Protein AF-Q95XG7-F1 (afdb_monomer_lite)

Structure (mmCIF, N/CA/C/O backbone):
data_AF-Q95XG7-F1
#
_entry.id   AF-Q95XG7-F1
#
loop_
_atom_site.group_PDB
_atom_site.id
_atom_site.type_symbol
_atom_site.label_atom_id
_atom_site.label_alt_id
_atom_site.label_comp_id
_atom_site.label_asym_id
_atom_site.label_entity_id
_atom_site.label_seq_id
_atom_site.pdbx_PDB_ins_code
_atom_site.Cartn_x
_atom_site.Cartn_y
_atom_site.Cartn_z
_atom_site.occupancy
_atom_site.B_iso_or_equiv
_atom_site.auth_seq_id
_atom_site.auth_comp_id
_atom_site.auth_asym_id
_atom_site.auth_atom_id
_atom_site.pdbx_PDB_model_num
ATOM 1 N N . MET A 1 1 ? -20.043 -1.531 38.464 1.00 56.66 1 MET A N 1
ATOM 2 C CA . MET A 1 1 ? -20.378 -0.993 37.127 1.00 56.66 1 MET A CA 1
ATOM 3 C C . MET A 1 1 ? -19.113 -1.068 36.290 1.00 56.66 1 MET A C 1
ATOM 5 O O . MET A 1 1 ? -18.092 -0.565 36.738 1.00 56.66 1 MET A O 1
ATOM 9 N N . TYR A 1 2 ? -19.134 -1.807 35.179 1.00 58.62 2 TYR A N 1
ATOM 10 C CA . TYR A 1 2 ? -17.946 -2.070 34.361 1.00 58.62 2 TYR A CA 1
ATOM 11 C C . TYR A 1 2 ? -17.440 -0.770 33.723 1.00 58.62 2 TYR A C 1
ATOM 13 O O . TYR A 1 2 ? -18.089 -0.215 32.841 1.00 58.62 2 TYR A O 1
ATOM 21 N N . HIS A 1 3 ? -16.285 -0.284 34.176 1.00 53.81 3 HIS A N 1
ATOM 22 C CA . HIS A 1 3 ? -15.544 0.772 33.494 1.00 53.81 3 HIS A CA 1
ATOM 23 C C . HIS A 1 3 ? -14.794 0.152 32.311 1.00 53.81 3 HIS A C 1
ATOM 25 O O . HIS A 1 3 ? -13.748 -0.471 32.488 1.00 53.81 3 HIS A O 1
ATOM 31 N N . HIS A 1 4 ? -15.320 0.316 31.098 1.00 59.91 4 HIS A N 1
ATOM 32 C CA . HIS A 1 4 ? -14.516 0.146 29.892 1.00 59.91 4 HIS A CA 1
ATOM 33 C C . HIS A 1 4 ? -13.654 1.393 29.701 1.00 59.91 4 HIS A C 1
ATOM 35 O O . HIS A 1 4 ? -14.132 2.444 29.282 1.00 59.91 4 HIS A O 1
ATOM 41 N N . SER A 1 5 ? -12.376 1.268 30.060 1.00 66.94 5 SER A N 1
ATOM 42 C CA . SER A 1 5 ? -11.341 2.208 29.641 1.00 66.94 5 SER A CA 1
ATOM 43 C C . SER A 1 5 ? -11.133 2.056 28.127 1.00 66.94 5 SER A C 1
ATOM 45 O O . SER A 1 5 ? -10.918 0.925 27.678 1.00 66.94 5 SER A O 1
ATOM 47 N N . PRO A 1 6 ? -11.199 3.134 27.326 1.00 67.00 6 PRO A N 1
ATOM 48 C CA . PRO A 1 6 ? -10.873 3.056 25.914 1.00 67.00 6 PRO A CA 1
ATOM 49 C C . PRO A 1 6 ? -9.389 2.720 25.759 1.00 67.00 6 PRO A C 1
ATOM 51 O O . PRO A 1 6 ? -8.513 3.433 26.251 1.00 67.00 6 PRO A O 1
ATOM 54 N N . PHE A 1 7 ? -9.114 1.609 25.080 1.00 66.56 7 PHE A N 1
ATOM 55 C CA . PHE A 1 7 ? -7.775 1.227 24.654 1.00 66.56 7 PHE A CA 1
ATOM 56 C C . PHE A 1 7 ? -7.289 2.257 23.627 1.00 66.56 7 PHE A C 1
ATOM 58 O O . PHE A 1 7 ? -7.606 2.162 22.446 1.00 66.56 7 PHE A O 1
ATOM 65 N N . TYR A 1 8 ? -6.557 3.275 24.084 1.00 53.09 8 TYR A N 1
ATOM 66 C CA . TYR A 1 8 ? -5.775 4.144 23.210 1.00 53.09 8 TYR A CA 1
ATOM 67 C C . TYR A 1 8 ? -4.485 3.404 22.838 1.00 53.09 8 TYR A C 1
ATOM 69 O O . TYR A 1 8 ? -3.655 3.170 23.722 1.00 53.09 8 TYR A O 1
ATOM 77 N N . PRO A 1 9 ? -4.263 3.036 21.564 1.00 65.88 9 PRO A N 1
ATOM 78 C CA . PRO A 1 9 ? -3.001 2.443 21.159 1.00 65.88 9 PRO A CA 1
ATOM 79 C C . PRO A 1 9 ? -1.919 3.528 21.191 1.00 65.88 9 PRO A C 1
ATOM 81 O O . PRO A 1 9 ? -1.848 4.392 20.315 1.00 65.88 9 PRO A O 1
ATOM 84 N N . HIS A 1 10 ? -1.066 3.480 22.211 1.00 52.56 10 HIS A N 1
ATOM 85 C CA . HIS A 1 10 ? 0.137 4.296 22.329 1.00 52.56 10 HIS A CA 1
ATOM 86 C C . HIS A 1 10 ? 1.198 3.754 21.351 1.00 52.56 10 HIS A C 1
ATOM 88 O O . HIS A 1 10 ? 2.054 2.968 21.741 1.00 52.56 10 HIS A O 1
ATOM 94 N N . HIS A 1 11 ? 1.136 4.127 20.068 1.00 50.56 11 HIS A N 1
ATOM 95 C CA . HIS A 1 11 ? 2.204 3.833 19.097 1.00 50.56 11 HIS A CA 1
ATOM 96 C C . HIS A 1 11 ? 2.896 5.123 18.633 1.00 50.56 11 HIS A C 1
ATOM 98 O O . HIS A 1 11 ? 2.958 5.473 17.461 1.00 50.56 11 HIS A O 1
ATOM 104 N N . LEU A 1 12 ? 3.442 5.844 19.610 1.00 41.66 12 LEU A N 1
ATOM 105 C CA . LEU A 1 12 ? 4.565 6.752 19.409 1.00 41.66 12 LEU A CA 1
ATOM 106 C C . LEU A 1 12 ? 5.811 6.034 19.945 1.00 41.66 12 LEU A C 1
ATOM 108 O O . LEU A 1 12 ? 6.187 6.259 21.082 1.00 41.66 12 LEU A O 1
ATOM 112 N N . GLN A 1 13 ? 6.347 5.069 19.196 1.00 40.28 13 GLN A N 1
ATOM 113 C CA . GLN A 1 13 ? 7.751 4.623 19.202 1.00 40.28 13 GLN A CA 1
ATOM 114 C C . GLN A 1 13 ? 7.868 3.416 18.254 1.00 40.28 13 GLN A C 1
ATOM 116 O O . GLN A 1 13 ? 6.937 2.630 18.149 1.00 40.28 13 GLN A O 1
ATOM 121 N N . THR A 1 14 ? 9.035 3.263 17.626 1.00 38.19 14 THR A N 1
ATOM 122 C CA . THR A 1 14 ? 9.476 2.158 16.747 1.00 38.19 14 THR A CA 1
ATOM 123 C C . THR A 1 14 ? 9.114 2.269 15.263 1.00 38.19 14 THR A C 1
ATOM 125 O O . THR A 1 14 ? 8.343 1.496 14.704 1.00 38.19 14 THR A O 1
ATOM 128 N N . GLY A 1 15 ? 9.783 3.226 14.623 1.00 37.00 15 GLY A N 1
ATOM 129 C CA . GLY A 1 15 ? 10.196 3.182 13.220 1.00 37.00 15 GLY A CA 1
ATOM 130 C C . GLY A 1 15 ? 11.527 3.918 13.012 1.00 37.00 15 GLY A C 1
ATOM 131 O O . GLY A 1 15 ? 11.786 4.431 11.931 1.00 37.00 15 GLY A O 1
ATOM 132 N N . GLU A 1 16 ? 12.344 4.037 14.066 1.00 43.03 16 GLU A N 1
ATOM 133 C CA . GLU A 1 16 ? 13.754 4.417 13.968 1.00 43.03 16 GLU A CA 1
ATOM 134 C C . GLU A 1 16 ? 14.527 3.180 13.503 1.00 43.03 16 GLU A C 1
ATOM 136 O O . GLU A 1 16 ? 14.991 2.398 14.324 1.00 43.03 16 GLU A O 1
ATOM 141 N N . GLN A 1 17 ? 14.566 2.951 12.193 1.00 42.53 17 GLN A N 1
ATOM 142 C CA . GLN A 1 17 ? 15.526 2.105 11.477 1.00 42.53 17 GLN A CA 1
ATOM 143 C C . GLN A 1 17 ? 15.260 2.342 9.977 1.00 42.53 17 GLN A C 1
ATOM 145 O O . GLN A 1 17 ? 14.131 2.185 9.527 1.00 42.53 17 GLN A O 1
ATOM 150 N N . ASP A 1 18 ? 16.283 2.784 9.237 1.00 40.19 18 ASP A N 1
ATOM 151 C CA . ASP A 1 18 ? 16.342 2.925 7.763 1.00 40.19 18 ASP A CA 1
ATOM 152 C C . ASP A 1 18 ? 16.127 4.317 7.124 1.00 40.19 18 ASP A C 1
ATOM 154 O O . ASP A 1 18 ? 15.711 4.418 5.968 1.00 40.19 18 ASP A O 1
ATOM 158 N N . LEU A 1 19 ? 16.519 5.414 7.787 1.00 44.31 19 LEU A N 1
ATOM 159 C CA . LEU A 1 19 ? 16.843 6.677 7.084 1.00 44.31 19 LEU A CA 1
ATOM 160 C C . LEU A 1 19 ? 18.343 7.016 7.120 1.00 44.31 19 LEU A C 1
ATOM 162 O O . LEU A 1 19 ? 18.718 8.181 7.080 1.00 44.31 19 LEU A O 1
ATOM 166 N N . ASP A 1 20 ? 19.192 5.987 7.093 1.00 40.72 20 ASP A N 1
ATOM 167 C CA . ASP A 1 20 ? 20.641 6.092 6.887 1.00 40.72 20 ASP A CA 1
ATOM 168 C C . ASP A 1 20 ? 21.082 5.300 5.636 1.00 40.72 20 ASP A C 1
ATOM 170 O O . ASP A 1 20 ? 21.974 4.464 5.708 1.00 40.72 20 ASP A O 1
ATOM 174 N N . MET A 1 21 ? 20.464 5.505 4.459 1.00 47.03 21 MET A N 1
ATOM 175 C CA . MET A 1 21 ? 21.030 4.955 3.205 1.00 47.03 21 MET A CA 1
ATOM 176 C C . MET A 1 21 ? 20.632 5.680 1.903 1.00 47.03 21 MET A C 1
ATOM 178 O O . MET A 1 21 ? 20.479 5.061 0.856 1.00 47.03 21 MET A O 1
ATOM 182 N N . GLU A 1 22 ? 20.522 7.013 1.914 1.00 49.19 22 GLU A N 1
ATOM 183 C CA . GLU A 1 22 ? 20.657 7.811 0.675 1.00 49.19 22 GLU A CA 1
ATOM 184 C C . GLU A 1 22 ? 21.834 8.800 0.790 1.00 49.19 22 GLU A C 1
ATOM 186 O O . GLU A 1 22 ? 21.738 9.978 0.452 1.00 49.19 22 GLU A O 1
ATOM 191 N N . ARG A 1 23 ? 22.984 8.310 1.273 1.00 46.06 23 ARG A N 1
ATOM 192 C CA . ARG A 1 23 ? 24.294 8.954 1.104 1.00 46.06 23 ARG A CA 1
ATOM 193 C C . ARG A 1 23 ? 25.238 7.991 0.393 1.00 46.06 23 ARG A C 1
ATOM 195 O O . ARG A 1 23 ? 26.235 7.607 0.968 1.00 46.06 23 ARG A O 1
ATOM 202 N N . GLU A 1 24 ? 24.932 7.586 -0.834 1.00 45.69 24 GLU A N 1
ATOM 203 C CA . GLU A 1 24 ? 25.915 6.945 -1.719 1.00 45.69 24 GLU A CA 1
ATOM 204 C C . GLU A 1 24 ? 25.335 6.855 -3.133 1.00 45.69 24 GLU A C 1
ATOM 206 O O . GLU A 1 24 ? 24.321 6.198 -3.337 1.00 45.69 24 GLU A O 1
ATOM 211 N N . ASN A 1 25 ? 25.917 7.617 -4.071 1.00 43.31 25 ASN A N 1
ATOM 212 C CA . ASN A 1 25 ? 25.985 7.373 -5.528 1.00 43.31 25 ASN A CA 1
ATOM 213 C C . ASN A 1 25 ? 26.429 8.611 -6.345 1.00 43.31 25 ASN A C 1
ATOM 215 O O . ASN A 1 25 ? 26.415 8.565 -7.572 1.00 43.31 25 ASN A O 1
ATOM 219 N N . ASP A 1 26 ? 26.940 9.671 -5.706 1.00 42.78 26 ASP A N 1
ATOM 220 C CA . ASP A 1 26 ? 27.907 10.591 -6.336 1.00 42.78 26 ASP A CA 1
ATOM 221 C C . ASP A 1 26 ? 29.348 10.064 -6.131 1.00 42.78 26 ASP A C 1
ATOM 223 O O . ASP A 1 26 ? 30.227 10.748 -5.616 1.00 42.78 26 ASP A O 1
ATOM 227 N N . MET A 1 27 ? 29.599 8.803 -6.500 1.00 43.00 27 MET A N 1
ATOM 228 C CA . MET A 1 27 ? 30.951 8.256 -6.664 1.00 43.00 27 MET A CA 1
ATOM 229 C C . MET A 1 27 ? 31.270 8.265 -8.162 1.00 43.00 27 MET A C 1
ATOM 231 O O . MET A 1 27 ? 31.183 7.244 -8.845 1.00 43.00 27 MET A O 1
ATOM 235 N N . ASP A 1 28 ? 31.630 9.439 -8.689 1.00 47.25 28 ASP A N 1
ATOM 236 C CA . ASP A 1 28 ? 32.373 9.543 -9.948 1.00 47.25 28 ASP A CA 1
ATOM 237 C C . ASP A 1 28 ? 33.725 8.827 -9.739 1.00 47.25 28 ASP A C 1
ATOM 239 O O . ASP A 1 28 ? 34.728 9.430 -9.352 1.00 47.25 28 ASP A O 1
ATOM 243 N N . GLN A 1 29 ? 33.753 7.507 -9.962 1.00 47.00 29 GLN A N 1
ATOM 244 C CA . GLN A 1 29 ? 34.980 6.721 -10.044 1.00 47.00 29 GLN A CA 1
ATOM 245 C C . GLN A 1 29 ? 35.757 7.139 -11.299 1.00 47.00 29 GLN A C 1
ATOM 247 O O . GLN A 1 29 ? 35.711 6.497 -12.345 1.00 47.00 29 GLN A O 1
ATOM 252 N N . ASN A 1 30 ? 36.501 8.236 -11.190 1.00 43.12 30 ASN A N 1
ATOM 253 C CA . ASN A 1 30 ? 37.629 8.527 -12.062 1.00 43.12 30 ASN A CA 1
ATOM 254 C C . ASN A 1 30 ? 38.921 8.390 -11.251 1.00 43.12 30 ASN A C 1
ATOM 256 O O . ASN A 1 30 ? 39.629 9.363 -11.001 1.00 43.12 30 ASN A O 1
ATOM 260 N N . SER A 1 31 ? 39.201 7.165 -10.805 1.00 42.25 31 SER A N 1
ATOM 261 C CA . SER A 1 31 ? 40.498 6.800 -10.240 1.00 42.25 31 SER A CA 1
ATOM 262 C C . SER A 1 31 ? 41.424 6.370 -11.379 1.00 42.25 31 SER A C 1
ATOM 264 O O . SER A 1 31 ? 41.419 5.218 -11.809 1.00 42.25 31 SER A O 1
ATOM 266 N N . LYS A 1 32 ? 42.186 7.329 -11.918 1.00 50.78 32 LYS A N 1
ATOM 267 C CA . LYS A 1 32 ? 43.401 7.072 -12.703 1.00 50.78 32 LYS A CA 1
ATOM 268 C C . LYS A 1 32 ? 44.492 8.056 -12.280 1.00 50.78 32 LYS A C 1
ATOM 270 O O . LYS A 1 32 ? 44.452 9.232 -12.626 1.00 50.78 32 LYS A O 1
ATOM 275 N N . ASN A 1 33 ? 45.428 7.517 -11.500 1.00 36.66 33 ASN A N 1
ATOM 276 C CA . ASN A 1 33 ? 46.804 7.941 -11.235 1.00 36.66 33 ASN A CA 1
ATOM 277 C C . ASN A 1 33 ? 47.345 9.093 -12.104 1.00 36.66 33 ASN A C 1
ATOM 279 O O . ASN A 1 33 ? 47.477 8.933 -13.313 1.00 36.66 33 ASN A O 1
ATOM 283 N N . SER A 1 34 ? 47.780 10.188 -11.473 1.00 44.12 34 SER A N 1
ATOM 284 C CA . SER A 1 34 ? 49.157 10.702 -11.596 1.00 44.12 34 SER A CA 1
ATOM 285 C C . SER A 1 34 ? 49.322 12.001 -10.799 1.00 44.12 34 SER A C 1
ATOM 287 O O . SER A 1 34 ? 48.635 12.999 -11.008 1.00 44.12 34 SER A O 1
ATOM 289 N N . THR A 1 35 ? 50.258 11.949 -9.862 1.00 40.56 35 THR A N 1
ATOM 290 C CA . THR A 1 35 ? 50.846 13.015 -9.055 1.00 40.56 35 THR A CA 1
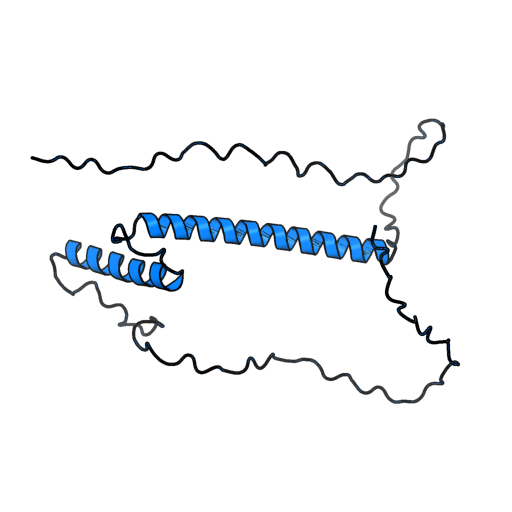ATOM 291 C C . THR A 1 35 ? 51.164 14.263 -9.888 1.00 40.56 35 THR A C 1
ATOM 293 O O . THR A 1 35 ? 52.004 14.170 -10.778 1.00 40.56 35 THR A O 1
ATOM 296 N N . GLN A 1 36 ? 50.551 15.427 -9.598 1.00 51.75 36 GLN A N 1
ATOM 297 C CA . GLN A 1 36 ? 51.100 16.770 -9.893 1.00 51.75 36 GLN A CA 1
ATOM 298 C C . GLN A 1 36 ? 50.220 17.935 -9.363 1.00 51.75 36 GLN A C 1
ATOM 300 O O . GLN A 1 36 ? 49.121 18.172 -9.846 1.00 51.75 36 GLN A O 1
ATOM 305 N N . LYS A 1 37 ? 50.769 18.631 -8.350 1.00 49.44 37 LYS A N 1
ATOM 306 C CA . LYS A 1 37 ? 50.654 20.037 -7.865 1.00 49.44 37 LYS A CA 1
ATOM 307 C C . LYS A 1 37 ? 49.350 20.859 -8.091 1.00 49.44 37 LYS A C 1
ATOM 309 O O . LYS A 1 37 ? 48.843 20.932 -9.208 1.00 49.44 37 LYS A O 1
ATOM 314 N N . PRO A 1 38 ? 48.861 21.613 -7.074 1.00 46.81 38 PRO A N 1
ATOM 315 C CA . PRO A 1 38 ? 47.609 22.363 -7.164 1.00 46.81 38 PRO A CA 1
ATOM 316 C C . PRO A 1 38 ? 47.808 23.661 -7.958 1.00 46.81 38 PRO A C 1
ATOM 318 O O . PRO A 1 38 ? 48.335 24.651 -7.454 1.00 46.81 38 PRO A O 1
ATOM 321 N N . VAL A 1 39 ? 47.376 23.676 -9.218 1.00 56.19 39 VAL A N 1
ATOM 322 C CA . VAL A 1 39 ? 47.347 24.898 -10.032 1.00 56.19 39 VAL A CA 1
ATOM 323 C C . VAL A 1 39 ? 46.006 25.603 -9.805 1.00 56.19 39 VAL A C 1
ATOM 325 O O . VAL A 1 39 ? 44.948 25.029 -10.070 1.00 56.19 39 VAL A O 1
ATOM 328 N N . LYS A 1 40 ? 46.052 26.842 -9.294 1.00 52.16 40 LYS A N 1
ATOM 329 C CA . LYS A 1 40 ? 44.906 27.747 -9.075 1.00 52.16 40 LYS A CA 1
ATOM 330 C C . LYS A 1 40 ? 43.988 27.771 -10.310 1.00 52.16 40 LYS A C 1
ATOM 332 O O . LYS A 1 40 ? 44.296 28.428 -11.300 1.00 52.16 40 LYS A O 1
ATOM 337 N N . ARG A 1 41 ? 42.853 27.060 -10.277 1.00 56.97 41 ARG A N 1
ATOM 338 C CA . ARG A 1 41 ? 41.868 27.074 -11.374 1.00 56.97 41 ARG A CA 1
ATOM 339 C C . ARG A 1 41 ? 40.940 28.270 -11.235 1.00 56.97 41 ARG A C 1
ATOM 341 O O . ARG A 1 41 ? 39.884 28.211 -10.613 1.00 56.97 41 ARG A O 1
ATOM 348 N N . GLU A 1 42 ? 41.362 29.344 -11.881 1.00 57.91 42 GLU A N 1
ATOM 349 C CA . GLU A 1 42 ? 40.546 30.495 -12.214 1.00 57.91 42 GLU A CA 1
ATOM 350 C C . GLU A 1 42 ? 39.255 30.071 -12.939 1.00 57.91 42 GLU A C 1
ATOM 352 O O . GLU A 1 42 ? 39.251 29.244 -13.855 1.00 57.91 42 GLU A O 1
ATOM 357 N N . LYS A 1 43 ? 38.147 30.613 -12.427 1.00 52.75 43 LYS A N 1
ATOM 358 C CA . LYS A 1 43 ? 36.747 30.587 -12.880 1.00 52.75 43 LYS A CA 1
ATOM 359 C C . LYS A 1 43 ? 36.524 30.088 -14.322 1.00 52.75 43 LYS A C 1
ATOM 361 O O . LYS A 1 43 ? 36.221 30.869 -15.222 1.00 52.75 43 LYS A O 1
ATOM 366 N N . ARG A 1 44 ? 36.530 28.766 -14.543 1.00 54.75 44 ARG A N 1
ATOM 367 C CA . ARG A 1 44 ? 35.992 28.168 -15.781 1.00 54.75 44 ARG A CA 1
ATOM 368 C C . ARG A 1 44 ? 34.469 28.203 -15.734 1.00 54.75 44 ARG A C 1
ATOM 370 O O . ARG A 1 44 ? 33.816 27.224 -15.384 1.00 54.75 44 ARG A O 1
ATOM 377 N N . ARG A 1 45 ? 33.919 29.366 -16.081 1.00 50.69 45 ARG A N 1
ATOM 378 C CA . ARG A 1 45 ? 32.495 29.571 -16.333 1.00 50.69 45 ARG A CA 1
ATOM 379 C C . ARG A 1 45 ? 32.020 28.568 -17.396 1.00 50.69 45 ARG A C 1
ATOM 381 O O . ARG A 1 45 ? 32.482 28.575 -18.529 1.00 50.69 45 ARG A O 1
ATOM 388 N N . TYR A 1 46 ? 31.097 27.698 -16.997 1.00 57.00 46 TYR A N 1
ATOM 389 C CA . TYR A 1 46 ? 29.944 27.309 -17.810 1.00 57.00 46 TYR A CA 1
ATOM 390 C C . TYR A 1 46 ? 30.194 26.667 -19.191 1.00 57.00 46 TYR A C 1
ATOM 392 O O . TYR A 1 46 ? 29.403 26.854 -20.112 1.00 57.00 46 TYR A O 1
ATOM 400 N N . ARG A 1 47 ? 31.241 25.852 -19.380 1.00 57.69 47 ARG A N 1
ATOM 401 C CA . ARG A 1 47 ? 31.266 24.968 -20.560 1.00 57.69 47 ARG A CA 1
ATOM 402 C C . ARG A 1 47 ? 30.392 23.750 -20.272 1.00 57.69 47 ARG A C 1
ATOM 404 O O . ARG A 1 47 ? 30.854 22.787 -19.663 1.00 57.69 47 ARG A O 1
ATOM 411 N N . CYS A 1 48 ? 29.132 23.805 -20.704 1.00 59.81 48 CYS A N 1
ATOM 412 C CA . CYS A 1 48 ? 28.278 22.627 -20.821 1.00 59.81 48 CYS A CA 1
ATOM 413 C C . CYS A 1 48 ? 28.994 21.621 -21.737 1.00 59.81 48 CYS A C 1
ATOM 415 O O . CYS A 1 48 ? 28.968 21.745 -22.962 1.00 59.81 48 CYS A O 1
ATOM 417 N N . ARG A 1 49 ? 29.717 20.654 -21.156 1.00 67.19 49 ARG A N 1
ATOM 418 C CA . ARG A 1 49 ? 30.170 19.483 -21.911 1.00 67.19 49 ARG A CA 1
ATOM 419 C C . ARG A 1 49 ? 28.900 18.767 -22.348 1.00 67.19 49 ARG A C 1
ATOM 421 O O . ARG A 1 49 ? 28.154 18.304 -21.485 1.00 67.19 49 ARG A O 1
ATOM 428 N N . LYS A 1 50 ? 28.647 18.703 -23.664 1.00 74.00 50 LYS A N 1
ATOM 429 C CA . LYS A 1 50 ? 27.589 17.848 -24.214 1.00 74.00 50 LYS A CA 1
ATOM 430 C C . LYS A 1 50 ? 27.820 16.447 -23.645 1.00 74.00 50 LYS A C 1
ATOM 432 O O . LYS A 1 50 ? 28.855 15.838 -23.908 1.00 74.00 50 LYS A O 1
ATOM 437 N N . ARG A 1 51 ? 26.920 16.007 -22.763 1.00 82.19 51 ARG A N 1
ATOM 438 C CA . ARG A 1 51 ? 26.982 14.679 -22.143 1.00 82.19 51 ARG A CA 1
ATOM 439 C C . ARG A 1 51 ? 26.845 13.634 -23.249 1.00 82.19 51 ARG A C 1
ATOM 441 O O . ARG A 1 51 ? 26.150 13.886 -24.233 1.00 82.19 51 ARG A O 1
ATOM 448 N N . SER A 1 52 ? 27.506 12.484 -23.100 1.00 89.19 52 SER A N 1
ATOM 449 C CA . SER A 1 52 ? 27.301 11.388 -24.051 1.00 89.19 52 SER A CA 1
ATOM 450 C C . SER A 1 52 ? 25.818 10.979 -24.038 1.00 89.19 52 SER A C 1
ATOM 452 O O . SER A 1 52 ? 25.177 11.088 -22.983 1.00 89.19 52 SER A O 1
ATOM 454 N N . PRO A 1 53 ? 25.254 10.508 -25.165 1.00 91.12 53 PRO A N 1
ATOM 455 C CA . PRO A 1 53 ? 23.861 10.058 -25.212 1.00 91.12 53 PRO A CA 1
ATOM 456 C C . PRO A 1 53 ? 23.533 9.045 -24.105 1.00 91.12 53 PRO A C 1
ATOM 458 O O . PRO A 1 53 ? 22.521 9.176 -23.423 1.00 91.12 53 PRO A O 1
ATOM 461 N N . ALA A 1 54 ? 24.457 8.120 -23.822 1.00 92.62 54 ALA A N 1
ATOM 462 C CA . ALA A 1 54 ? 24.328 7.149 -22.736 1.00 92.62 54 ALA A CA 1
ATOM 463 C C . ALA A 1 54 ? 24.223 7.803 -21.344 1.00 92.62 54 ALA A C 1
ATOM 465 O O . ALA A 1 54 ? 23.416 7.381 -20.516 1.00 92.62 54 ALA A O 1
ATOM 466 N N . THR A 1 55 ? 25.000 8.859 -21.069 1.00 93.06 55 THR A N 1
ATOM 467 C CA . THR A 1 55 ? 24.904 9.598 -19.799 1.00 93.06 55 THR A CA 1
ATOM 468 C C . THR A 1 55 ? 23.581 10.356 -19.684 1.00 93.06 55 THR A C 1
ATOM 470 O O . THR A 1 55 ? 23.028 10.449 -18.588 1.00 93.06 55 THR A O 1
ATOM 473 N N . ILE A 1 56 ? 23.058 10.898 -20.788 1.00 91.81 56 ILE A N 1
ATOM 474 C CA . ILE A 1 56 ? 21.760 11.589 -20.802 1.00 91.81 56 ILE A CA 1
ATOM 475 C C . ILE A 1 56 ? 20.630 10.604 -20.485 1.00 91.81 56 ILE A C 1
ATOM 477 O O . ILE A 1 56 ? 19.816 10.888 -19.603 1.00 91.81 56 ILE A O 1
ATOM 481 N N . GLU A 1 57 ? 20.620 9.433 -21.125 1.00 94.75 57 GLU A N 1
ATOM 482 C CA . GLU A 1 57 ? 19.603 8.402 -20.881 1.00 94.75 57 GLU A CA 1
ATOM 483 C C . GLU A 1 57 ? 19.688 7.820 -19.465 1.00 94.75 57 GLU A C 1
ATOM 485 O O . GLU A 1 57 ? 18.663 7.669 -18.793 1.00 94.75 57 GLU A O 1
ATOM 490 N N . ARG A 1 58 ? 20.898 7.601 -18.933 1.00 94.75 58 ARG A N 1
ATOM 491 C CA . ARG A 1 58 ? 21.067 7.212 -17.523 1.00 94.75 58 ARG A CA 1
ATOM 492 C C . ARG A 1 58 ? 20.509 8.282 -16.581 1.00 94.75 58 ARG A C 1
ATOM 494 O O . ARG A 1 58 ? 19.730 7.967 -15.689 1.00 94.75 58 ARG A O 1
ATOM 501 N N . ALA A 1 59 ? 20.830 9.558 -16.810 1.00 94.19 59 ALA A N 1
ATOM 502 C CA . ALA A 1 59 ? 20.313 10.663 -15.999 1.00 94.19 59 ALA A CA 1
ATOM 503 C C . ALA A 1 59 ? 18.786 10.834 -16.117 1.00 94.19 59 ALA A C 1
ATOM 505 O O . ALA A 1 59 ? 18.134 11.311 -15.188 1.00 94.19 59 ALA A O 1
ATOM 506 N N . LYS A 1 60 ? 18.190 10.477 -17.258 1.00 95.75 60 LYS A N 1
ATOM 507 C CA . LYS A 1 60 ? 16.733 10.432 -17.441 1.00 95.75 60 LYS A CA 1
ATOM 508 C C . LYS A 1 60 ? 16.107 9.295 -16.631 1.00 95.75 60 LYS A C 1
ATOM 510 O O . LYS A 1 60 ? 15.120 9.539 -15.942 1.00 95.75 60 LYS A O 1
ATOM 515 N N . THR A 1 61 ? 16.712 8.110 -16.660 1.00 96.44 61 THR A N 1
ATOM 516 C CA . THR A 1 61 ? 16.276 6.937 -15.885 1.00 96.44 61 THR A CA 1
ATOM 517 C C . THR A 1 61 ? 16.317 7.227 -14.385 1.00 96.44 61 THR A C 1
ATOM 519 O O . THR A 1 61 ? 15.286 7.153 -13.729 1.00 96.44 61 THR A O 1
ATOM 522 N N . VAL A 1 62 ?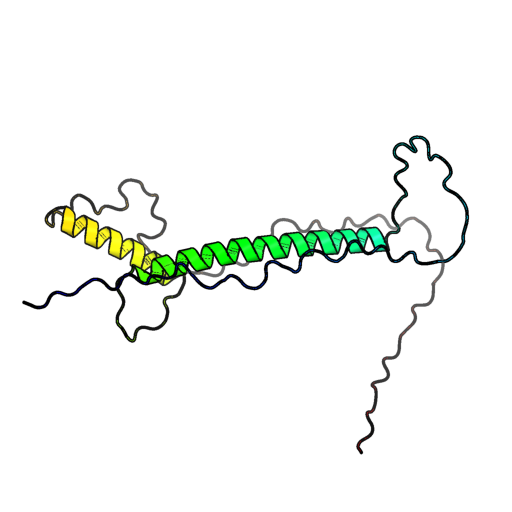 17.438 7.747 -13.871 1.00 96.69 62 VAL A N 1
ATOM 523 C CA . VAL A 1 62 ? 17.575 8.138 -12.454 1.00 96.69 62 VAL A CA 1
ATOM 524 C C . VAL A 1 62 ? 16.519 9.167 -12.031 1.00 96.69 62 VAL A C 1
ATOM 526 O O . VAL A 1 62 ? 15.930 9.060 -10.956 1.00 96.69 62 VAL A O 1
ATOM 529 N N . ARG A 1 63 ? 16.228 10.168 -12.876 1.00 97.00 63 ARG A N 1
ATOM 530 C CA . ARG A 1 63 ? 15.162 11.146 -12.590 1.00 97.00 63 ARG A CA 1
ATOM 531 C C . ARG A 1 63 ? 13.784 10.489 -12.510 1.00 97.00 63 ARG A C 1
ATOM 533 O O . ARG A 1 63 ? 13.000 10.859 -11.636 1.00 97.00 63 ARG A O 1
ATOM 540 N N . ARG A 1 64 ? 13.494 9.532 -13.396 1.00 97.75 64 ARG A N 1
ATOM 541 C CA . ARG A 1 64 ? 12.248 8.752 -13.375 1.00 97.75 64 ARG A CA 1
ATOM 542 C C . ARG A 1 64 ? 12.160 7.903 -12.108 1.00 97.75 64 ARG A C 1
ATOM 544 O O . ARG A 1 64 ? 11.130 7.940 -11.444 1.00 97.75 64 ARG A O 1
ATOM 551 N N . ASP A 1 65 ? 13.234 7.223 -11.728 1.00 97.06 65 ASP A N 1
ATOM 552 C CA . ASP A 1 65 ? 13.261 6.378 -10.530 1.00 97.06 65 ASP A CA 1
ATOM 553 C C . ASP A 1 65 ? 13.073 7.198 -9.253 1.00 97.06 65 ASP A C 1
ATOM 555 O O . ASP A 1 65 ? 12.257 6.840 -8.403 1.00 97.06 65 ASP A O 1
ATOM 559 N N . LYS A 1 66 ? 13.716 8.370 -9.159 1.00 97.38 66 LYS A N 1
ATOM 560 C CA . LYS A 1 66 ? 13.501 9.320 -8.057 1.00 97.38 66 LYS A CA 1
ATOM 561 C C . LYS A 1 66 ? 12.054 9.818 -7.997 1.00 97.38 66 LYS A C 1
ATOM 563 O O . LYS A 1 66 ? 11.491 9.949 -6.910 1.00 97.38 66 LYS A O 1
ATOM 568 N N . ALA A 1 67 ? 11.435 10.095 -9.146 1.00 97.62 67 ALA A N 1
ATOM 569 C CA . ALA A 1 67 ? 10.027 10.483 -9.204 1.00 97.62 67 ALA A CA 1
ATOM 570 C C . ALA A 1 67 ? 9.105 9.341 -8.739 1.00 97.62 67 ALA A C 1
ATOM 572 O O . ALA A 1 67 ? 8.226 9.576 -7.910 1.00 97.62 67 ALA A O 1
ATOM 573 N N . ASN A 1 68 ? 9.362 8.109 -9.186 1.00 98.50 68 ASN A N 1
ATOM 574 C CA . ASN A 1 68 ? 8.622 6.916 -8.769 1.00 98.50 68 ASN A CA 1
ATOM 575 C C . ASN A 1 68 ? 8.755 6.667 -7.260 1.00 98.50 68 ASN A C 1
ATOM 577 O O . ASN A 1 68 ? 7.760 6.410 -6.587 1.00 98.50 68 ASN A O 1
ATOM 581 N N . ALA A 1 69 ? 9.964 6.789 -6.706 1.00 98.25 69 ALA A N 1
ATOM 582 C CA . ALA A 1 69 ? 10.207 6.638 -5.273 1.00 98.25 69 ALA A CA 1
ATOM 583 C C . ALA A 1 69 ? 9.437 7.679 -4.442 1.00 98.25 69 ALA A C 1
ATOM 585 O O . ALA A 1 69 ? 8.915 7.366 -3.372 1.00 98.25 69 ALA A O 1
ATOM 586 N N . ARG A 1 70 ? 9.319 8.917 -4.938 1.00 98.38 70 ARG A N 1
ATOM 587 C CA . ARG A 1 70 ? 8.482 9.941 -4.298 1.00 98.38 70 ARG A CA 1
ATOM 588 C C . ARG A 1 70 ? 6.994 9.594 -4.336 1.00 98.38 70 ARG A C 1
ATOM 590 O O . ARG A 1 70 ? 6.332 9.769 -3.319 1.00 98.38 70 ARG A O 1
ATOM 597 N N . GLU A 1 71 ? 6.474 9.104 -5.461 1.00 98.56 71 GLU A N 1
ATOM 598 C CA . GLU A 1 71 ? 5.053 8.734 -5.550 1.00 98.56 71 GLU A CA 1
ATOM 599 C C . GLU A 1 71 ? 4.720 7.540 -4.652 1.00 98.56 71 GLU A C 1
ATOM 601 O O . GLU A 1 71 ? 3.689 7.554 -3.986 1.00 98.56 71 GLU A O 1
ATOM 606 N N . ARG A 1 72 ? 5.622 6.553 -4.536 1.00 98.62 72 ARG A N 1
ATOM 607 C CA . ARG A 1 72 ? 5.456 5.462 -3.561 1.00 98.62 72 ARG A CA 1
ATOM 608 C C . ARG A 1 72 ? 5.348 5.995 -2.135 1.00 98.62 72 ARG A C 1
ATOM 610 O O . ARG A 1 72 ? 4.429 5.613 -1.423 1.00 98.62 72 ARG A O 1
ATOM 617 N N . ARG A 1 73 ? 6.224 6.925 -1.735 1.00 98.38 73 ARG A N 1
ATOM 618 C CA . ARG A 1 73 ? 6.150 7.564 -0.407 1.00 98.38 73 ARG A CA 1
ATOM 619 C C . ARG A 1 73 ? 4.834 8.307 -0.189 1.00 98.38 73 ARG A C 1
ATOM 621 O O . ARG A 1 73 ? 4.210 8.145 0.853 1.00 98.38 73 ARG A O 1
ATOM 628 N N . ARG A 1 74 ? 4.385 9.079 -1.183 1.00 98.62 74 ARG A N 1
ATOM 629 C CA . ARG A 1 74 ? 3.084 9.762 -1.140 1.00 98.62 74 ARG A CA 1
ATOM 630 C C . ARG A 1 74 ? 1.932 8.765 -0.964 1.00 98.62 74 ARG A C 1
ATOM 632 O O . ARG A 1 74 ? 1.053 8.993 -0.138 1.00 98.62 74 ARG A O 1
ATOM 639 N N . MET A 1 75 ? 1.945 7.665 -1.718 1.00 98.56 75 MET A N 1
ATOM 640 C CA . MET A 1 75 ? 0.917 6.624 -1.649 1.00 98.56 75 MET A CA 1
ATOM 641 C C . MET A 1 75 ? 0.929 5.881 -0.308 1.00 98.56 75 MET A C 1
ATOM 643 O O . MET A 1 75 ? -0.139 5.581 0.216 1.00 98.56 75 MET A O 1
ATOM 647 N N . ASN A 1 76 ? 2.108 5.620 0.265 1.00 98.31 76 ASN A N 1
ATOM 648 C CA . ASN A 1 76 ? 2.232 5.004 1.588 1.00 98.31 76 ASN A CA 1
ATOM 649 C C . ASN A 1 76 ? 1.599 5.891 2.663 1.00 98.31 76 ASN A C 1
ATOM 651 O O . ASN A 1 76 ? 0.702 5.424 3.348 1.00 98.31 76 ASN A O 1
ATOM 655 N N . SER A 1 77 ? 1.921 7.189 2.691 1.00 98.19 77 SER A N 1
ATOM 656 C CA . SER A 1 77 ? 1.291 8.139 3.623 1.00 98.19 77 SER A CA 1
ATOM 657 C C . SER A 1 77 ? -0.240 8.184 3.493 1.00 98.19 77 SER A C 1
ATOM 659 O O . SER A 1 77 ? -0.946 8.266 4.497 1.00 98.19 77 SER A O 1
ATOM 661 N N . LEU A 1 78 ? -0.776 8.082 2.271 1.00 98.31 78 LEU A N 1
ATOM 662 C CA . LEU A 1 78 ? -2.223 7.981 2.055 1.00 98.31 78 LEU A CA 1
ATOM 663 C C . LEU A 1 78 ? -2.800 6.662 2.591 1.00 98.31 78 LEU A C 1
ATOM 665 O O . LEU A 1 78 ? -3.888 6.652 3.164 1.00 98.31 78 LEU A O 1
ATOM 669 N N . ASN A 1 79 ? -2.102 5.545 2.382 1.00 98.12 79 ASN A N 1
ATOM 670 C CA . ASN A 1 79 ? -2.534 4.246 2.889 1.00 98.12 79 ASN A CA 1
ATOM 671 C C . ASN A 1 79 ? -2.470 4.191 4.425 1.00 98.12 79 ASN A C 1
ATOM 673 O O . ASN A 1 79 ? -3.372 3.609 5.020 1.00 98.12 79 ASN A O 1
ATOM 677 N N . ASP A 1 80 ? -1.486 4.843 5.049 1.00 98.31 80 ASP A N 1
ATOM 678 C CA . ASP A 1 80 ? -1.371 4.967 6.507 1.00 98.31 80 ASP A CA 1
ATOM 679 C C . ASP A 1 80 ? -2.559 5.756 7.081 1.00 98.31 80 ASP A C 1
ATOM 681 O O . ASP A 1 80 ? -3.208 5.318 8.030 1.00 98.31 80 ASP A O 1
ATOM 685 N N . ALA A 1 81 ? -2.931 6.875 6.445 1.00 98.38 81 ALA A N 1
ATOM 686 C CA . ALA A 1 81 ? -4.127 7.637 6.814 1.00 98.38 81 ALA A CA 1
ATOM 687 C C . ALA A 1 81 ? -5.424 6.821 6.642 1.00 98.38 81 ALA A C 1
ATOM 689 O O . ALA A 1 81 ? -6.335 6.910 7.466 1.00 98.38 81 ALA A O 1
ATOM 690 N N . LEU A 1 82 ? -5.510 5.995 5.593 1.00 98.44 82 LEU A N 1
ATOM 691 C CA . LEU A 1 82 ? -6.649 5.100 5.381 1.00 98.44 82 LEU A CA 1
ATOM 692 C C . LEU A 1 82 ? -6.712 3.993 6.446 1.00 98.44 82 LEU A C 1
ATOM 694 O O . LEU A 1 82 ? -7.805 3.595 6.838 1.00 98.44 82 LEU A O 1
ATOM 698 N N . GLU A 1 83 ? -5.568 3.498 6.920 1.00 97.75 83 GLU A N 1
ATOM 699 C CA . GLU A 1 83 ? -5.518 2.526 8.015 1.00 97.75 83 GLU A CA 1
ATOM 700 C C . GLU A 1 83 ? -5.957 3.142 9.341 1.00 97.75 83 GLU A C 1
ATOM 702 O O . GLU A 1 83 ? -6.753 2.538 10.058 1.00 97.75 83 GLU A O 1
ATOM 707 N N . HIS A 1 84 ? -5.533 4.376 9.622 1.00 97.94 84 HIS A N 1
ATOM 708 C CA . HIS A 1 84 ? -6.032 5.128 10.770 1.00 97.94 84 HIS A CA 1
ATOM 709 C C . HIS A 1 84 ? -7.558 5.277 10.712 1.00 97.94 84 HIS A C 1
ATOM 711 O O . HIS A 1 84 ? -8.242 5.043 11.707 1.00 97.94 84 HIS A O 1
ATOM 717 N N . LEU A 1 85 ? -8.107 5.599 9.532 1.00 98.31 85 LEU A N 1
ATOM 718 C CA . LEU A 1 85 ? -9.554 5.654 9.333 1.00 98.31 85 LEU A CA 1
ATOM 719 C C . LEU A 1 85 ? -10.216 4.300 9.638 1.00 98.31 85 LEU A C 1
ATOM 721 O O . LEU A 1 85 ? -11.226 4.279 10.328 1.00 98.31 85 LEU A O 1
ATOM 725 N N . ARG A 1 86 ? -9.648 3.165 9.206 1.00 97.25 86 ARG A N 1
ATOM 726 C CA . ARG A 1 86 ? -10.188 1.834 9.558 1.00 97.25 86 ARG A CA 1
ATOM 727 C C . ARG A 1 86 ? -10.241 1.597 11.068 1.00 97.25 86 ARG A C 1
ATOM 729 O O . ARG A 1 86 ? -11.198 0.990 11.527 1.00 97.25 86 ARG A O 1
ATOM 736 N N . GLY A 1 87 ? -9.258 2.091 11.821 1.00 95.81 87 GLY A N 1
ATOM 737 C CA . GLY A 1 87 ? -9.193 1.925 13.276 1.00 95.81 87 GLY A CA 1
ATOM 738 C C . GLY A 1 87 ? -10.278 2.674 14.057 1.00 95.81 87 GLY A C 1
ATOM 739 O O . GLY A 1 87 ? -10.620 2.253 15.158 1.00 95.81 87 GLY A O 1
ATOM 740 N N . ILE A 1 88 ? -10.833 3.758 13.502 1.00 97.06 88 ILE A N 1
ATOM 741 C CA . ILE A 1 88 ? -11.916 4.529 14.143 1.00 97.06 88 ILE A CA 1
ATOM 742 C C . ILE A 1 88 ? -13.315 4.112 13.681 1.00 97.06 88 ILE A C 1
ATOM 744 O O . ILE A 1 88 ? -14.307 4.553 14.263 1.00 97.06 88 ILE A O 1
ATOM 748 N N . LEU A 1 89 ? -13.411 3.315 12.613 1.00 96.94 89 LEU A N 1
ATOM 749 C CA . LEU A 1 89 ? -14.693 2.844 12.108 1.00 96.94 89 LEU A CA 1
ATOM 750 C C . LEU A 1 89 ? -15.200 1.674 12.952 1.00 96.94 89 LEU A C 1
ATOM 752 O O . LEU A 1 89 ? -14.417 0.799 13.320 1.00 96.94 89 LEU A O 1
ATOM 756 N N . PRO A 1 90 ? -16.515 1.606 13.212 1.00 95.75 90 PRO A N 1
ATOM 757 C CA . PRO A 1 90 ? -17.096 0.447 13.873 1.00 95.75 90 PRO A CA 1
ATOM 758 C C . PRO A 1 90 ? -16.854 -0.807 13.018 1.00 95.75 90 PRO A C 1
ATOM 760 O O . PRO A 1 90 ? -17.129 -0.797 11.820 1.00 95.75 90 PRO A O 1
ATOM 763 N N . ALA A 1 91 ? -16.348 -1.891 13.604 1.00 92.69 91 ALA A N 1
ATOM 764 C CA . ALA A 1 91 ? -16.113 -3.168 12.925 1.00 92.69 91 ALA A CA 1
ATOM 765 C C . ALA A 1 91 ? -16.355 -4.341 13.882 1.00 92.69 91 ALA A C 1
ATOM 767 O O . ALA A 1 91 ? -16.197 -4.194 15.096 1.00 92.69 91 ALA A O 1
ATOM 768 N N . LEU A 1 92 ? -16.754 -5.493 13.338 1.00 92.69 92 LEU A N 1
ATOM 769 C CA . LEU A 1 92 ? -16.837 -6.730 14.117 1.00 92.69 92 LEU A CA 1
ATOM 770 C C . LEU A 1 92 ? -15.427 -7.323 14.302 1.00 92.69 92 LEU A C 1
ATOM 772 O O . LEU A 1 92 ? -14.589 -7.166 13.413 1.00 92.69 92 LEU A O 1
ATOM 776 N N . PRO A 1 93 ? -15.146 -8.020 15.418 1.00 90.31 93 PRO A N 1
ATOM 777 C CA . PRO A 1 93 ? -13.801 -8.519 15.727 1.00 90.31 93 PRO A CA 1
ATOM 778 C C . PRO A 1 93 ? -13.234 -9.502 14.686 1.00 90.31 93 PRO A C 1
ATOM 780 O O . PRO A 1 93 ? -12.020 -9.541 14.508 1.00 90.31 93 PRO A O 1
ATOM 783 N N . ASP A 1 94 ? -14.093 -10.233 13.970 1.00 91.19 94 ASP A N 1
ATOM 784 C CA . ASP A 1 94 ? -13.703 -11.247 12.977 1.00 91.19 94 ASP A CA 1
ATOM 785 C C . ASP A 1 94 ? -13.959 -10.805 11.521 1.00 91.19 94 ASP A C 1
ATOM 787 O O . ASP A 1 94 ? -13.903 -11.618 10.594 1.00 91.19 94 ASP A O 1
ATOM 791 N N . GLU A 1 95 ? -14.277 -9.525 11.288 1.00 91.12 95 GLU A N 1
ATOM 792 C CA . GLU A 1 95 ? -14.490 -9.027 9.927 1.00 91.12 95 GLU A CA 1
ATOM 793 C C . GLU A 1 95 ? -13.168 -8.935 9.143 1.00 91.12 95 GLU A C 1
ATOM 795 O O . GLU A 1 95 ? -12.142 -8.497 9.675 1.00 91.12 95 GLU A O 1
ATOM 800 N N . PRO A 1 96 ? -13.167 -9.300 7.846 1.00 94.19 96 PRO A N 1
ATOM 801 C CA . PRO A 1 96 ? -11.994 -9.126 7.007 1.00 94.19 96 PRO A CA 1
ATOM 802 C C . PRO A 1 96 ? -11.644 -7.641 6.859 1.00 94.19 96 PRO A C 1
ATOM 804 O O . PRO A 1 96 ? -12.487 -6.747 6.966 1.00 94.19 96 PRO A O 1
ATOM 807 N N . LYS A 1 97 ? -10.378 -7.368 6.531 1.00 93.12 97 LYS A N 1
ATOM 808 C CA . LYS A 1 97 ? -9.913 -6.003 6.283 1.00 93.12 97 LYS A CA 1
ATOM 809 C C . LYS A 1 97 ? -10.714 -5.353 5.154 1.00 93.12 97 LYS A C 1
ATOM 811 O O . LYS A 1 97 ? -10.657 -5.785 4.006 1.00 93.12 97 LYS A O 1
ATOM 816 N N . MET A 1 98 ? -11.374 -4.248 5.483 1.00 94.56 98 MET A N 1
ATOM 817 C CA . MET A 1 98 ? -12.166 -3.468 4.539 1.00 94.56 98 MET A CA 1
ATOM 818 C C . MET A 1 98 ? -11.340 -2.959 3.347 1.00 94.56 98 MET A C 1
ATOM 820 O O . MET A 1 98 ? -10.270 -2.351 3.514 1.00 94.56 98 MET A O 1
ATOM 824 N N . THR A 1 99 ? -11.875 -3.124 2.137 1.00 97.06 99 THR A N 1
ATOM 825 C CA . THR A 1 99 ? -11.336 -2.529 0.908 1.00 97.06 99 THR A CA 1
ATOM 826 C C . THR A 1 99 ? -11.404 -0.998 0.952 1.00 97.06 99 THR A C 1
ATOM 828 O O . THR A 1 99 ? -12.110 -0.404 1.765 1.00 97.06 99 THR A O 1
ATOM 831 N N . LYS A 1 100 ? -10.676 -0.317 0.051 1.00 97.62 100 LYS A N 1
ATOM 832 C CA . LYS A 1 100 ? -10.656 1.159 0.004 1.00 97.62 100 LYS A CA 1
ATOM 833 C C . LYS A 1 100 ? -12.060 1.753 -0.143 1.00 97.62 100 LYS A C 1
ATOM 835 O O . LYS A 1 100 ? -12.379 2.722 0.533 1.00 97.62 100 LYS A O 1
ATOM 840 N N . ILE A 1 101 ? -12.889 1.170 -1.009 1.00 97.00 101 ILE A N 1
ATOM 841 C CA . ILE A 1 101 ? -14.246 1.667 -1.260 1.00 97.00 101 ILE A CA 1
ATOM 842 C C . ILE A 1 101 ? -15.180 1.402 -0.076 1.00 97.00 101 ILE A C 1
ATOM 844 O O . ILE A 1 101 ? -15.971 2.273 0.274 1.00 97.00 101 ILE A O 1
ATOM 848 N N . GLU A 1 102 ? -15.058 0.247 0.579 1.00 96.19 102 GLU A N 1
ATOM 849 C CA . GLU A 1 102 ? -15.850 -0.076 1.769 1.00 96.19 102 GLU A CA 1
ATOM 850 C C . GLU A 1 102 ? -15.509 0.857 2.928 1.00 96.19 102 GLU A C 1
ATOM 852 O O . GLU A 1 102 ? -16.418 1.372 3.571 1.00 96.19 102 GLU A O 1
ATOM 857 N N . THR A 1 103 ? -14.219 1.130 3.170 1.00 97.19 103 THR A N 1
ATOM 858 C CA . THR A 1 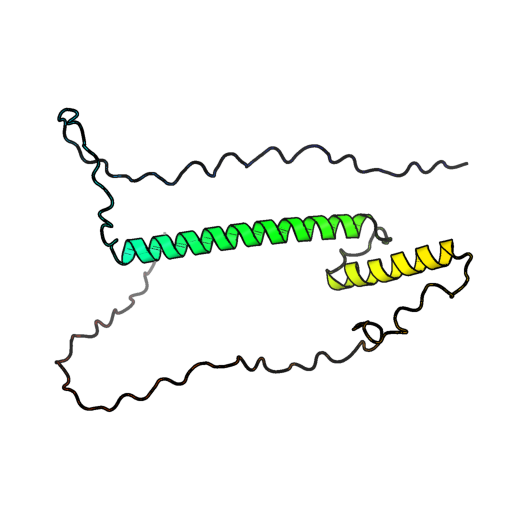103 ? -13.783 2.063 4.223 1.00 97.19 103 THR A CA 1
ATOM 859 C C . THR A 1 103 ? -14.408 3.443 4.024 1.00 97.19 103 THR A C 1
ATOM 861 O O . THR A 1 103 ? -14.925 4.025 4.974 1.00 97.19 103 THR A O 1
ATOM 864 N N . LEU A 1 104 ? -14.420 3.952 2.788 1.00 97.38 104 LEU A N 1
ATOM 865 C CA . LEU A 1 104 ? -15.021 5.253 2.483 1.00 97.38 104 LEU A CA 1
ATOM 866 C C . LEU A 1 104 ? -16.542 5.251 2.680 1.00 97.38 104 LEU A C 1
ATOM 868 O O . LEU A 1 104 ? -17.076 6.188 3.267 1.00 97.38 104 LEU A O 1
ATOM 872 N N . ARG A 1 105 ? -17.233 4.191 2.243 1.00 94.62 105 ARG A N 1
ATOM 873 C CA . ARG A 1 105 ? -18.687 4.054 2.427 1.00 94.62 105 ARG A CA 1
ATOM 874 C C . ARG A 1 105 ? -19.072 3.970 3.905 1.00 94.62 105 ARG A C 1
ATOM 876 O O . ARG A 1 105 ? -19.945 4.710 4.344 1.00 94.62 105 ARG A O 1
ATOM 883 N N . LYS A 1 106 ? -18.380 3.137 4.689 1.00 94.94 106 LYS A N 1
ATOM 884 C CA . LYS A 1 106 ? -18.647 2.983 6.129 1.00 94.94 106 LYS A CA 1
ATOM 885 C C . LYS A 1 106 ? -18.333 4.261 6.905 1.00 94.94 106 LYS A C 1
ATOM 887 O O . LYS A 1 106 ? -19.031 4.572 7.858 1.00 94.94 106 LYS A O 1
ATOM 892 N N . ALA A 1 107 ? -17.334 5.039 6.481 1.00 97.38 107 ALA A N 1
ATOM 893 C CA . ALA A 1 107 ? -17.066 6.355 7.062 1.00 97.38 107 ALA A CA 1
ATOM 894 C C . ALA A 1 107 ? -18.211 7.347 6.833 1.00 97.38 107 ALA A C 1
ATOM 896 O O . ALA A 1 107 ? -18.593 8.052 7.764 1.00 97.38 107 ALA A O 1
ATOM 897 N N . GLN A 1 108 ? -18.787 7.377 5.629 1.00 95.06 108 GLN A N 1
ATOM 898 C CA . GLN A 1 108 ? -19.957 8.212 5.340 1.00 95.06 108 GLN A CA 1
ATOM 899 C C . GLN A 1 108 ? -21.159 7.809 6.203 1.00 95.06 108 GLN A C 1
ATOM 901 O O . GLN A 1 108 ? -21.789 8.669 6.814 1.00 95.06 108 GLN A O 1
ATOM 906 N N . GLU A 1 109 ? -21.437 6.507 6.294 1.00 93.62 109 GLU A N 1
ATOM 907 C CA . GLU A 1 109 ? -22.510 5.965 7.133 1.00 93.62 109 GLU A CA 1
ATOM 908 C C . GLU A 1 109 ? -22.288 6.271 8.620 1.00 93.62 109 GLU A C 1
ATOM 910 O O . GLU A 1 109 ? -23.216 6.689 9.313 1.00 93.62 109 GLU A O 1
ATOM 915 N N . TYR A 1 110 ? -21.052 6.132 9.108 1.00 96.56 110 TYR A N 1
ATOM 916 C CA . TYR A 1 110 ? -20.727 6.393 10.506 1.00 96.56 110 TYR A CA 1
ATOM 917 C C . TYR A 1 110 ? -20.906 7.870 10.869 1.00 96.56 110 TYR A C 1
ATOM 919 O O . TYR A 1 110 ? -21.541 8.173 11.878 1.00 96.56 110 TYR A O 1
ATOM 927 N N . ILE A 1 111 ? -20.432 8.791 10.019 1.00 95.31 111 ILE A N 1
ATOM 928 C CA . ILE A 1 111 ? -20.672 10.231 10.191 1.00 95.31 111 ILE A CA 1
ATOM 929 C C . ILE A 1 111 ? -22.179 10.512 10.231 1.00 95.31 111 ILE A C 1
ATOM 931 O O . ILE A 1 111 ? -22.641 11.167 11.161 1.00 95.31 111 ILE A O 1
ATOM 935 N N . ALA A 1 112 ? -22.954 9.979 9.281 1.00 90.81 112 ALA A N 1
ATOM 936 C CA . ALA A 1 112 ? -24.401 10.187 9.228 1.00 90.81 112 ALA A CA 1
ATOM 937 C C . ALA A 1 112 ? -25.121 9.657 10.482 1.00 90.81 112 ALA A C 1
ATOM 939 O O . ALA A 1 112 ? -25.972 10.348 11.042 1.00 90.81 112 ALA A O 1
ATOM 940 N N . SER A 1 113 ? -24.750 8.464 10.960 1.00 92.19 113 SER A N 1
ATOM 941 C CA . SER A 1 113 ? -25.315 7.867 12.175 1.00 92.19 113 SER A CA 1
ATOM 942 C C . SER A 1 113 ? -25.018 8.705 13.419 1.00 92.19 113 SER A C 1
ATOM 944 O O . SER A 1 113 ? -25.918 8.959 14.220 1.00 92.19 113 SER A O 1
ATOM 946 N N . LEU A 1 114 ? -23.778 9.182 13.573 1.00 94.25 114 LEU A N 1
ATOM 947 C CA . LEU A 1 114 ? -23.406 10.055 14.687 1.00 94.25 114 LEU A CA 1
ATOM 948 C C . LEU A 1 114 ? -24.132 11.402 14.609 1.00 94.25 114 LEU A C 1
ATOM 950 O O . LEU A 1 114 ? -24.648 11.873 15.619 1.00 94.25 114 LEU A O 1
ATOM 954 N N . SER A 1 115 ? -24.234 12.005 13.422 1.00 92.38 115 SER A N 1
ATOM 955 C CA . SER A 1 115 ? -24.990 13.245 13.219 1.00 92.38 115 SER A CA 1
ATOM 956 C C . SER A 1 115 ? -26.469 13.091 13.584 1.00 92.38 115 SER A C 1
ATOM 958 O O . SER A 1 115 ? -27.013 13.974 14.243 1.00 92.38 115 SER A O 1
ATOM 960 N N . PHE A 1 116 ? -27.094 11.965 13.226 1.00 89.06 116 PHE A N 1
ATOM 961 C CA . PHE A 1 116 ? -28.477 11.642 13.591 1.00 89.06 116 PHE A CA 1
ATOM 962 C C . PHE A 1 116 ? -28.663 11.447 15.106 1.00 89.06 116 PHE A C 1
ATOM 964 O O . PHE A 1 116 ? -29.641 11.912 15.692 1.00 89.06 116 PHE A O 1
ATOM 971 N N . GLN A 1 117 ? -27.711 10.786 15.771 1.00 92.25 117 GLN A N 1
ATOM 972 C CA . GLN A 1 117 ? -27.745 10.622 17.229 1.00 92.25 117 GLN A CA 1
ATOM 973 C C . GLN A 1 117 ? -27.590 11.966 17.955 1.00 92.25 117 GLN A C 1
ATOM 975 O O . GLN A 1 117 ? -28.266 12.213 18.954 1.00 92.25 117 GLN A O 1
ATOM 980 N N . LEU A 1 118 ? -26.744 12.859 17.434 1.00 93.19 118 LEU A N 1
ATOM 981 C CA . LEU A 1 118 ? -26.532 14.195 17.993 1.00 93.19 118 LEU A CA 1
ATOM 982 C C . LEU A 1 118 ? -27.696 15.164 17.713 1.00 93.19 118 LEU A C 1
ATOM 984 O O . LEU A 1 118 ? -27.904 16.080 18.505 1.00 93.19 118 LEU A O 1
ATOM 988 N N . SER A 1 119 ? -28.486 14.966 16.649 1.00 90.44 119 SER A N 1
ATOM 989 C CA . SER A 1 119 ? -29.683 15.774 16.341 1.00 90.44 119 SER A CA 1
ATOM 990 C C . SER A 1 119 ? -30.934 15.368 17.135 1.00 90.44 119 SER A C 1
ATOM 992 O O . SER A 1 119 ? -32.038 15.819 16.829 1.00 90.44 119 SER A O 1
ATOM 994 N N . GLY A 1 120 ? -30.793 14.502 18.145 1.00 84.19 120 GLY A N 1
ATOM 995 C CA . GLY A 1 120 ? -31.921 14.004 18.934 1.00 84.19 120 GLY A CA 1
ATOM 996 C C . GLY A 1 120 ? -32.844 13.071 18.149 1.00 84.19 120 GLY A C 1
ATOM 997 O O . GLY A 1 120 ? -34.025 12.966 18.471 1.00 84.19 120 GLY A O 1
ATOM 998 N N . GLY A 1 121 ? -32.331 12.421 17.099 1.00 76.62 121 GLY A N 1
ATOM 999 C CA . GLY A 1 121 ? -33.124 11.574 16.213 1.00 76.62 121 GLY A CA 1
ATOM 1000 C C . GLY A 1 121 ? -34.021 12.349 15.244 1.00 76.62 121 GLY A C 1
ATOM 1001 O O . GLY A 1 121 ? -34.848 11.731 14.572 1.00 76.62 121 GLY A O 1
ATOM 1002 N N . SER A 1 122 ? -33.872 13.678 15.141 1.00 72.56 122 SER A N 1
ATOM 1003 C CA . SER A 1 122 ? -34.511 14.429 14.060 1.00 72.56 122 SER A CA 1
ATOM 1004 C C . SER A 1 122 ? -33.772 14.155 12.741 1.00 72.56 122 SER A C 1
ATOM 1006 O O . SER A 1 122 ? -32.550 14.349 12.684 1.00 72.56 122 SER A O 1
ATOM 1008 N N . PRO A 1 123 ? -34.471 13.730 11.671 1.00 68.19 123 PRO A N 1
ATOM 1009 C CA . PRO A 1 123 ? -33.874 13.481 10.358 1.00 68.19 123 PRO A CA 1
ATOM 1010 C C . PRO A 1 123 ? -33.372 14.749 9.635 1.00 68.19 123 PRO A C 1
ATOM 1012 O O . PRO A 1 123 ? -32.780 14.628 8.560 1.00 68.19 123 PRO A O 1
ATOM 1015 N N . ASP A 1 124 ? -33.526 15.938 10.226 1.00 59.59 124 ASP A N 1
ATOM 1016 C CA . ASP A 1 124 ? -33.312 17.247 9.585 1.00 59.59 124 ASP A CA 1
ATOM 1017 C C . ASP A 1 124 ? -31.857 17.607 9.219 1.00 59.59 124 ASP A C 1
ATOM 1019 O O . ASP A 1 124 ? -31.599 18.695 8.712 1.00 59.59 124 ASP A O 1
ATOM 1023 N N . SER A 1 125 ? -30.879 16.723 9.432 1.00 58.25 125 SER A N 1
ATOM 1024 C CA . SER A 1 125 ? -29.462 17.001 9.127 1.00 58.25 125 SER A CA 1
ATOM 1025 C C . SER A 1 125 ? -28.804 16.019 8.150 1.00 58.25 125 SER A C 1
ATOM 1027 O O . SER A 1 125 ? -27.633 16.186 7.812 1.00 58.25 125 SER A O 1
ATOM 1029 N N . SER A 1 126 ? -29.535 15.011 7.655 1.00 59.03 126 SER A N 1
ATOM 1030 C CA . SER A 1 126 ? -28.973 13.899 6.861 1.00 59.03 126 SER A CA 1
ATOM 1031 C C . SER A 1 126 ? -29.284 13.945 5.354 1.00 59.03 126 SER A C 1
ATOM 1033 O O . SER A 1 126 ? -29.095 12.958 4.640 1.00 59.03 126 SER A O 1
ATOM 1035 N N . GLN A 1 127 ? -29.728 15.090 4.831 1.00 57.78 127 GLN A N 1
ATOM 1036 C CA . GLN A 1 127 ? -30.045 15.250 3.411 1.00 57.78 127 GLN A CA 1
ATOM 1037 C C . GLN A 1 127 ? -28.769 15.502 2.590 1.00 57.78 127 GLN A C 1
ATOM 1039 O O . GLN A 1 127 ? -28.291 16.626 2.460 1.00 57.78 127 GLN A O 1
ATOM 1044 N N . CYS A 1 128 ? -28.196 14.444 2.013 1.00 60.19 128 CYS A N 1
ATOM 1045 C CA . CYS A 1 128 ? -26.957 14.540 1.231 1.00 60.19 128 CYS A CA 1
ATOM 1046 C C . CYS A 1 128 ? -27.124 15.171 -0.170 1.00 60.19 128 CYS A C 1
ATOM 1048 O O . CYS A 1 128 ? -26.134 15.334 -0.885 1.00 60.19 128 CYS A O 1
ATOM 1050 N N . CYS A 1 129 ? -28.338 15.568 -0.570 1.00 57.53 129 CYS A N 1
ATOM 1051 C CA . CYS A 1 129 ? -28.572 16.235 -1.851 1.00 57.53 129 CYS A CA 1
ATOM 1052 C C . CYS A 1 129 ? -29.899 16.989 -1.951 1.00 57.53 129 CYS A C 1
ATOM 1054 O O . CYS A 1 129 ? -30.867 16.481 -2.509 1.00 57.53 129 CYS A O 1
ATOM 1056 N N . GLU A 1 130 ? -29.902 18.255 -1.544 1.00 53.34 130 GLU A N 1
ATOM 1057 C CA . GLU A 1 130 ? -30.741 19.267 -2.214 1.00 53.34 130 GLU A CA 1
ATOM 1058 C C . GLU A 1 130 ? -29.999 19.947 -3.380 1.00 53.34 130 GLU A C 1
ATOM 1060 O O . GLU A 1 130 ? -30.599 20.604 -4.222 1.00 53.34 130 GLU A O 1
ATOM 1065 N N . THR A 1 131 ? -28.686 19.731 -3.502 1.00 53.66 131 THR A N 1
ATOM 1066 C CA . THR A 1 131 ? -27.820 20.361 -4.510 1.00 53.66 131 THR A CA 1
ATOM 1067 C C . THR A 1 131 ? -27.038 19.330 -5.324 1.00 53.66 131 THR A C 1
ATOM 1069 O O . THR A 1 131 ? -25.821 19.400 -5.390 1.00 53.66 131 THR A O 1
ATOM 1072 N N . GLY A 1 132 ? -27.721 18.341 -5.921 1.00 49.50 132 GLY A N 1
ATOM 1073 C CA . GLY A 1 132 ? -27.315 17.608 -7.145 1.00 49.50 132 GLY A CA 1
ATOM 1074 C C . GLY A 1 132 ? -25.865 17.105 -7.327 1.00 49.50 132 GLY A C 1
ATOM 1075 O O . GLY A 1 132 ? -25.483 16.798 -8.451 1.00 49.50 132 GLY A O 1
ATOM 1076 N N . SER A 1 133 ? -25.049 17.033 -6.274 1.00 60.12 133 SER A N 1
ATOM 1077 C CA . SER A 1 133 ? -23.585 16.884 -6.360 1.00 60.12 133 SER A CA 1
ATOM 1078 C C . SER A 1 133 ? -23.074 15.592 -5.705 1.00 60.12 133 SER A C 1
ATOM 1080 O O . SER A 1 133 ? -21.900 15.240 -5.834 1.00 60.12 133 SER A O 1
ATOM 1082 N N . CYS A 1 134 ? -23.941 14.811 -5.045 1.00 61.50 134 CYS A N 1
ATOM 1083 C CA . CYS A 1 134 ? -23.561 13.472 -4.596 1.00 61.50 134 CYS A CA 1
ATOM 1084 C C . CYS A 1 134 ? -23.533 12.506 -5.784 1.00 61.50 134 CYS A C 1
ATOM 1086 O O . CYS A 1 134 ? -24.540 11.926 -6.164 1.00 61.50 134 CYS A O 1
ATOM 1088 N N . GLY A 1 135 ? -22.354 12.234 -6.337 1.00 57.03 135 GLY A N 1
ATOM 1089 C CA . GLY A 1 135 ? -22.163 11.161 -7.326 1.00 57.03 135 GLY A CA 1
ATOM 1090 C C . GLY A 1 135 ? -22.347 9.732 -6.775 1.00 57.03 135 GLY A C 1
ATOM 1091 O O . GLY A 1 135 ? -21.782 8.800 -7.336 1.00 57.03 135 GLY A O 1
ATOM 1092 N N . LEU A 1 136 ? -23.042 9.553 -5.641 1.00 60.47 136 LEU A N 1
ATOM 1093 C CA . LEU A 1 136 ? -23.065 8.312 -4.847 1.00 60.47 136 LEU A CA 1
ATOM 1094 C C . LEU A 1 136 ? -24.433 7.964 -4.229 1.00 60.47 136 LEU A C 1
ATOM 1096 O O . LEU A 1 136 ? -24.600 6.860 -3.722 1.00 60.47 136 LEU A O 1
ATOM 1100 N N . CYS A 1 137 ? -25.409 8.873 -4.258 1.00 58.84 137 CYS A N 1
ATOM 1101 C CA . CYS A 1 137 ? -26.717 8.705 -3.611 1.00 58.84 137 CYS A CA 1
ATOM 1102 C C . CYS A 1 137 ? -27.719 7.873 -4.436 1.00 58.84 137 CYS A C 1
ATOM 1104 O O . CYS A 1 137 ? -28.827 7.598 -3.986 1.00 58.84 137 CYS A O 1
ATOM 1106 N N . SER A 1 138 ? -27.348 7.424 -5.635 1.00 55.56 138 SER A N 1
ATOM 1107 C CA . SER A 1 138 ? -28.134 6.490 -6.443 1.00 55.56 138 SER A CA 1
ATOM 1108 C C . SER A 1 138 ? -27.209 5.716 -7.382 1.00 55.56 138 SER A C 1
ATOM 1110 O O . SER A 1 138 ? -26.293 6.294 -7.954 1.00 55.56 138 SER A O 1
ATOM 1112 N N . ALA A 1 139 ? -27.486 4.425 -7.562 1.00 53.09 139 ALA A N 1
ATOM 1113 C CA . ALA A 1 139 ? -26.839 3.495 -8.495 1.00 53.09 139 ALA A CA 1
ATOM 1114 C C . ALA A 1 139 ? -25.559 2.777 -8.013 1.00 53.09 139 ALA A C 1
ATOM 1116 O O . ALA A 1 139 ? -24.456 2.918 -8.540 1.00 53.09 139 ALA A O 1
ATOM 1117 N N . SER A 1 140 ? -25.774 1.819 -7.112 1.00 52.09 140 SER A N 1
ATOM 1118 C CA . SER A 1 140 ? -25.280 0.461 -7.363 1.00 52.09 140 SER A CA 1
ATOM 1119 C C . SER A 1 140 ? -25.789 -0.003 -8.738 1.00 52.09 140 SER A C 1
ATOM 1121 O O . SER A 1 140 ? -26.979 0.139 -9.002 1.00 52.09 140 SER A O 1
ATOM 1123 N N . GLN A 1 141 ? -24.920 -0.619 -9.549 1.00 53.44 141 GLN A N 1
ATOM 1124 C CA . GLN A 1 141 ? -25.192 -1.240 -10.864 1.00 53.44 141 GLN A CA 1
ATOM 1125 C C . GLN A 1 141 ? -25.035 -0.313 -12.086 1.00 53.44 141 GLN A C 1
ATOM 1127 O O . GLN A 1 141 ? -26.004 0.239 -12.584 1.00 53.44 141 GLN A O 1
ATOM 1132 N N . SER A 1 142 ? -23.802 -0.178 -12.593 1.00 54.31 142 SER A N 1
ATOM 1133 C CA . SER A 1 142 ? -23.448 -0.234 -14.030 1.00 54.31 142 SER A CA 1
ATOM 1134 C C . SER A 1 142 ? -22.044 0.352 -14.238 1.00 54.31 142 SER A C 1
ATOM 1136 O O . SER A 1 142 ? -21.870 1.489 -14.665 1.00 54.31 142 SER A O 1
ATOM 1138 N N . LEU A 1 143 ? -21.003 -0.431 -13.938 1.00 60.00 143 LEU A N 1
ATOM 1139 C CA . LEU A 1 143 ? -19.695 -0.218 -14.564 1.00 60.00 143 LEU A CA 1
ATOM 1140 C C . LEU A 1 143 ? -19.745 -0.898 -15.934 1.00 60.00 143 LEU A C 1
ATOM 1142 O O . LEU A 1 143 ? -19.148 -1.950 -16.141 1.00 60.00 143 LEU A O 1
ATOM 1146 N N . GLN A 1 144 ? -20.525 -0.339 -16.858 1.00 57.09 144 GLN A N 1
ATOM 1147 C CA . GLN A 1 144 ? -20.355 -0.685 -18.261 1.00 57.09 144 GLN A CA 1
ATOM 1148 C C . GLN A 1 144 ? -19.007 -0.120 -18.699 1.00 57.09 144 GLN A C 1
ATOM 1150 O O . GLN A 1 144 ? -18.785 1.088 -18.730 1.00 57.09 144 GLN A O 1
ATOM 1155 N N . SER A 1 145 ? -18.095 -1.044 -18.970 1.00 56.88 145 SER A N 1
ATOM 1156 C CA . SER A 1 145 ? -16.822 -0.850 -19.643 1.00 56.88 145 SER A CA 1
ATOM 1157 C C . SER A 1 145 ? -16.969 0.105 -20.829 1.00 56.88 145 SER A C 1
ATOM 1159 O O . SER A 1 145 ? -17.415 -0.296 -21.904 1.00 56.88 145 SER A O 1
ATOM 1161 N N . THR A 1 146 ? -16.569 1.362 -20.663 1.00 64.81 146 THR A N 1
ATOM 1162 C CA . THR A 1 146 ? -16.211 2.181 -21.814 1.00 64.81 146 THR A CA 1
ATOM 1163 C C . THR A 1 146 ? -14.819 1.725 -22.249 1.00 64.81 146 THR A C 1
ATOM 1165 O O . THR A 1 146 ? -13.897 1.695 -21.426 1.00 64.81 146 THR A O 1
ATOM 1168 N N . PRO A 1 147 ? -14.619 1.307 -23.512 1.00 63.34 147 PRO A N 1
ATOM 1169 C CA . PRO A 1 147 ? -13.270 1.145 -24.014 1.00 63.34 147 PRO A CA 1
ATOM 1170 C C . PRO A 1 147 ? -12.606 2.516 -23.932 1.00 63.34 147 PRO A C 1
ATOM 1172 O O . PRO A 1 147 ? -13.130 3.511 -24.434 1.00 63.34 147 PRO A O 1
ATOM 1175 N N . PHE A 1 148 ? -11.476 2.550 -23.237 1.00 60.72 148 PHE A N 1
ATOM 1176 C CA . PHE A 1 148 ? -10.592 3.693 -23.081 1.00 60.72 148 PHE A CA 1
ATOM 1177 C C . PHE A 1 148 ? -10.168 4.167 -24.484 1.00 60.72 148 PHE A C 1
ATOM 1179 O O . PHE A 1 148 ? -9.164 3.711 -25.031 1.00 60.72 148 PHE A O 1
ATOM 1186 N N . GLN A 1 149 ? -10.964 5.031 -25.123 1.00 61.12 149 GLN A N 1
ATOM 1187 C CA . GLN A 1 149 ? -10.546 5.737 -26.328 1.00 61.12 149 GLN A CA 1
ATOM 1188 C C . GLN A 1 149 ? -9.488 6.743 -25.889 1.00 61.12 149 GLN A C 1
ATOM 1190 O O . GLN A 1 149 ? -9.789 7.861 -25.479 1.00 61.12 149 GLN A O 1
ATOM 1195 N N . SER A 1 150 ? -8.233 6.299 -25.912 1.00 67.44 150 SER A N 1
ATOM 1196 C CA . SER A 1 150 ? -7.067 7.160 -25.763 1.00 67.44 150 SER A CA 1
ATOM 1197 C C . SER A 1 150 ? -7.154 8.286 -26.798 1.00 67.44 150 SER A C 1
ATOM 1199 O O . SER A 1 150 ? -7.175 7.997 -27.998 1.00 67.44 150 SER A O 1
ATOM 1201 N N . PRO A 1 151 ? -7.199 9.563 -26.384 1.00 57.97 151 PRO A N 1
ATOM 1202 C CA . PRO A 1 151 ? -7.201 10.655 -27.332 1.00 57.97 151 PRO A CA 1
ATOM 1203 C C . PRO A 1 151 ? -5.807 10.762 -27.959 1.00 57.97 151 PRO A C 1
ATOM 1205 O O . PRO A 1 151 ? -4.814 10.974 -27.269 1.00 57.97 151 PRO A O 1
ATOM 1208 N N . CYS A 1 152 ? -5.769 10.648 -29.287 1.00 58.84 152 CYS A N 1
ATOM 1209 C CA . CYS A 1 152 ? -4.685 11.103 -30.156 1.00 58.84 152 CYS A CA 1
ATOM 1210 C C . CYS A 1 152 ? -3.330 10.377 -30.000 1.00 58.84 152 CYS A C 1
ATOM 1212 O O . CYS A 1 152 ? -2.367 10.911 -29.455 1.00 58.84 152 CYS A O 1
ATOM 1214 N N . PHE A 1 153 ? -3.212 9.187 -30.598 1.00 63.69 153 PHE A N 1
ATOM 1215 C CA . PHE A 1 153 ? -1.949 8.836 -31.254 1.00 63.69 153 PHE A CA 1
ATOM 1216 C C . PHE A 1 153 ? -1.920 9.576 -32.601 1.00 63.69 153 PHE A C 1
ATOM 1218 O O . PHE A 1 153 ? -2.785 9.305 -33.438 1.00 63.69 153 PHE A O 1
ATOM 1225 N N . PRO A 1 154 ? -0.986 10.516 -32.840 1.00 66.12 154 PRO A N 1
ATOM 1226 C CA . PRO A 1 154 ? -0.822 11.085 -34.168 1.00 66.12 154 PRO A CA 1
ATOM 1227 C C . PRO A 1 154 ? -0.425 9.960 -35.129 1.00 66.12 154 PRO A C 1
ATOM 1229 O O . PRO A 1 154 ? 0.548 9.241 -34.892 1.00 66.12 154 PRO A O 1
ATOM 1232 N N . GLN A 1 155 ? -1.206 9.793 -36.197 1.00 64.38 155 GLN A N 1
ATOM 1233 C CA . GLN A 1 155 ? -0.855 8.923 -37.316 1.00 64.38 155 GLN A CA 1
ATOM 1234 C C . GLN A 1 155 ? 0.545 9.304 -37.827 1.00 64.38 155 GLN A C 1
ATOM 1236 O O . GLN A 1 155 ? 0.847 10.501 -37.906 1.00 64.38 155 GLN A O 1
ATOM 1241 N N . PRO A 1 156 ? 1.415 8.340 -38.172 1.00 64.25 156 PRO A N 1
ATOM 1242 C CA . PRO A 1 156 ? 2.687 8.670 -38.794 1.00 64.25 156 PRO A CA 1
ATOM 1243 C C . PRO A 1 156 ? 2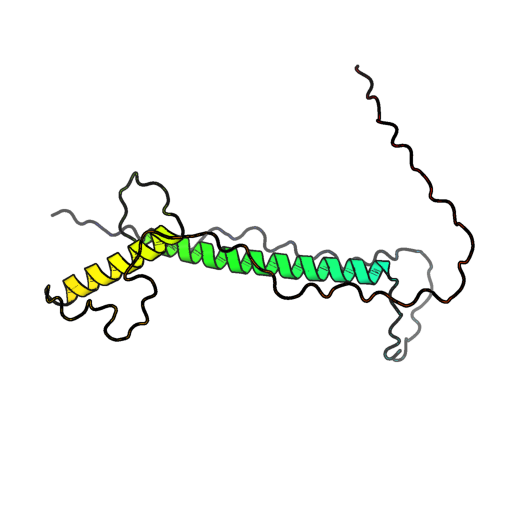.408 9.412 -40.105 1.00 64.25 156 PRO A C 1
ATOM 1245 O O . PRO A 1 156 ? 1.754 8.881 -41.000 1.00 64.25 156 PRO A O 1
ATOM 1248 N N . LEU A 1 157 ? 2.888 10.655 -40.211 1.00 60.78 157 LEU A N 1
ATOM 1249 C CA . LEU A 1 157 ? 2.888 11.384 -41.474 1.00 60.78 157 LEU A CA 1
ATOM 1250 C C . LEU A 1 157 ? 3.683 10.565 -42.490 1.00 60.78 157 LEU A C 1
ATOM 1252 O O . LEU A 1 157 ? 4.886 10.354 -42.334 1.00 60.78 157 LEU A O 1
ATOM 1256 N N . GLN A 1 158 ? 2.986 10.100 -43.520 1.00 63.09 158 GLN A N 1
ATOM 1257 C CA . GLN A 1 158 ? 3.568 9.441 -44.673 1.00 63.09 158 GLN A CA 1
ATOM 1258 C C . GLN A 1 158 ? 4.413 10.473 -45.426 1.00 63.09 158 GLN A C 1
ATOM 1260 O O . GLN A 1 158 ? 3.894 11.345 -46.119 1.00 63.09 158 GLN A O 1
ATOM 1265 N N . TYR A 1 159 ? 5.726 10.435 -45.215 1.00 55.03 159 TYR A N 1
ATOM 1266 C CA . TYR A 1 159 ? 6.669 11.307 -45.908 1.00 55.03 159 TYR A CA 1
ATOM 1267 C C . TYR A 1 159 ? 6.787 10.881 -47.383 1.00 55.03 159 TYR A C 1
ATOM 1269 O O . TYR A 1 159 ? 6.835 9.679 -47.665 1.00 55.03 159 TYR A O 1
ATOM 1277 N N . PRO A 1 160 ? 6.843 11.828 -48.341 1.00 57.75 160 PRO A N 1
ATOM 1278 C CA . PRO A 1 160 ? 6.971 11.504 -49.755 1.00 57.75 160 PRO A CA 1
ATOM 1279 C C . PRO A 1 160 ? 8.294 10.786 -50.023 1.00 57.75 160 PRO A C 1
ATOM 1281 O O . PRO A 1 160 ? 9.374 11.257 -49.663 1.00 57.75 160 PRO A O 1
ATOM 1284 N N . SER A 1 161 ? 8.186 9.631 -50.669 1.00 48.84 161 SER A N 1
ATOM 1285 C CA . SER A 1 161 ? 9.299 8.781 -51.071 1.00 48.84 161 SER A CA 1
ATOM 1286 C C . SER A 1 161 ? 10.025 9.404 -52.264 1.00 48.84 161 SER A C 1
ATOM 1288 O O . SER A 1 161 ? 9.731 9.079 -53.411 1.00 48.84 161 SER A O 1
ATOM 1290 N N . SER A 1 162 ? 10.953 10.328 -52.018 1.00 50.97 162 SER A N 1
ATOM 1291 C CA . SER A 1 162 ? 11.790 10.880 -53.087 1.00 50.97 162 SER A CA 1
ATOM 1292 C C . SER A 1 162 ? 13.144 11.392 -52.597 1.00 50.97 162 SER A C 1
ATOM 1294 O O . SER A 1 162 ? 13.472 12.528 -52.883 1.00 50.97 162 SER A O 1
ATOM 1296 N N . TYR A 1 163 ? 13.940 10.591 -51.880 1.00 52.09 163 TYR A N 1
ATOM 1297 C CA . TYR A 1 163 ? 15.403 10.767 -51.836 1.00 52.09 163 TYR A CA 1
ATOM 1298 C C . TYR A 1 163 ? 16.101 9.424 -51.548 1.00 52.09 163 TYR A C 1
ATOM 1300 O O . TYR A 1 163 ? 15.996 8.869 -50.461 1.00 52.09 163 TYR A O 1
ATOM 1308 N N . SER A 1 164 ? 16.760 8.909 -52.590 1.00 51.28 164 SER A N 1
ATOM 1309 C CA . SER A 1 164 ? 17.902 7.977 -52.630 1.00 51.28 164 SER A CA 1
ATOM 1310 C C . SER A 1 164 ? 18.193 7.081 -51.408 1.00 51.28 164 SER A C 1
ATOM 1312 O O . SER A 1 164 ? 18.719 7.541 -50.395 1.00 51.28 164 SER A O 1
ATOM 1314 N N . ASN A 1 165 ? 18.002 5.768 -51.584 1.00 51.72 165 ASN A N 1
ATOM 1315 C CA . ASN A 1 165 ? 18.590 4.713 -50.748 1.00 51.72 165 ASN A CA 1
ATOM 1316 C C . ASN A 1 165 ? 20.134 4.766 -50.775 1.00 51.72 165 ASN A C 1
ATOM 1318 O O . ASN A 1 165 ? 20.705 4.704 -51.866 1.00 51.72 165 ASN A O 1
ATOM 1322 N N . PRO A 1 166 ? 20.828 4.773 -49.622 1.00 65.00 166 PRO A N 1
ATOM 1323 C CA . PRO A 1 166 ? 22.176 4.226 -49.500 1.00 65.00 166 PRO A CA 1
ATOM 1324 C C . PRO A 1 166 ? 22.122 2.705 -49.207 1.00 65.00 166 PRO A C 1
ATOM 1326 O O . PRO A 1 166 ? 21.114 2.208 -48.703 1.00 65.00 166 PRO A O 1
ATOM 1329 N N . PRO A 1 167 ? 23.174 1.940 -49.547 1.00 51.59 167 PRO A N 1
ATOM 1330 C CA . PRO A 1 167 ? 23.113 0.486 -49.678 1.00 51.59 167 PRO A CA 1
ATOM 1331 C C . PRO A 1 167 ? 23.069 -0.255 -48.334 1.00 51.59 167 PRO A C 1
ATOM 1333 O O . PRO A 1 167 ? 23.619 0.199 -47.331 1.00 51.59 167 PRO A O 1
ATOM 1336 N N . SER A 1 168 ? 22.433 -1.430 -48.373 1.00 49.19 168 SER A N 1
ATOM 1337 C CA . SER A 1 168 ? 22.294 -2.444 -47.324 1.00 49.19 168 SER A CA 1
ATOM 1338 C C . SER A 1 168 ? 23.488 -2.546 -46.371 1.00 49.19 168 SER A C 1
ATOM 1340 O O . SER A 1 168 ? 24.541 -3.072 -46.727 1.00 49.19 168 SER A O 1
ATOM 1342 N N . GLN A 1 169 ? 23.290 -2.127 -45.122 1.00 56.44 169 GLN A N 1
ATOM 1343 C CA . GLN A 1 169 ? 24.138 -2.527 -44.002 1.00 56.44 169 GLN A CA 1
ATOM 1344 C C . GLN A 1 169 ? 23.494 -3.751 -43.338 1.00 56.44 169 GLN A C 1
ATOM 1346 O O . GLN A 1 169 ? 22.388 -3.690 -42.806 1.00 56.44 169 GLN A O 1
ATOM 1351 N N . MET A 1 170 ? 24.203 -4.870 -43.468 1.00 51.59 170 MET A N 1
ATOM 1352 C CA . MET A 1 170 ? 23.995 -6.196 -42.886 1.00 51.59 170 MET A CA 1
ATOM 1353 C C . MET A 1 170 ? 23.201 -6.215 -41.567 1.00 51.59 170 MET A C 1
ATOM 1355 O O . MET A 1 170 ? 23.691 -5.797 -40.518 1.00 51.59 170 MET A O 1
ATOM 1359 N N . TYR A 1 171 ? 21.995 -6.789 -41.609 1.00 55.09 171 TYR A N 1
ATOM 1360 C CA . TYR A 1 171 ? 21.242 -7.170 -40.416 1.00 55.09 171 TYR A CA 1
ATOM 1361 C C . TYR A 1 171 ? 21.878 -8.437 -39.829 1.00 55.09 171 TYR A C 1
ATOM 1363 O O . TYR A 1 171 ? 21.666 -9.543 -40.330 1.00 55.09 171 TYR A O 1
ATOM 1371 N N . TYR A 1 172 ? 22.696 -8.269 -38.789 1.00 61.94 172 TYR A N 1
ATOM 1372 C CA . TYR A 1 172 ? 23.223 -9.375 -37.992 1.00 61.94 172 TYR A CA 1
ATOM 1373 C C . TYR A 1 172 ? 22.054 -10.168 -37.384 1.00 61.94 172 TYR A C 1
ATOM 1375 O O . TYR A 1 172 ? 21.441 -9.749 -36.403 1.00 61.94 172 TYR A O 1
ATOM 1383 N N . HIS A 1 173 ? 21.751 -11.329 -37.966 1.00 61.16 173 HIS A N 1
ATOM 1384 C CA . HIS A 1 173 ? 20.934 -12.357 -37.329 1.00 61.16 173 HIS A CA 1
ATOM 1385 C C . HIS A 1 173 ? 21.753 -12.981 -36.193 1.00 61.16 173 HIS A C 1
ATOM 1387 O O . HIS A 1 173 ? 22.622 -13.820 -36.425 1.00 61.16 173 HIS A O 1
ATOM 1393 N N . HIS A 1 174 ? 21.492 -12.567 -34.953 1.00 65.81 174 HIS A N 1
ATOM 1394 C CA . HIS A 1 174 ? 21.992 -13.281 -33.782 1.00 65.81 174 HIS A CA 1
ATOM 1395 C C . HIS A 1 174 ? 21.193 -14.581 -33.617 1.00 65.81 174 HIS A C 1
ATOM 1397 O O . HIS A 1 174 ? 20.057 -14.578 -33.146 1.00 65.81 174 HIS A O 1
ATOM 1403 N N . HIS A 1 175 ? 21.793 -15.704 -34.016 1.00 59.78 175 HIS A N 1
ATOM 1404 C CA . HIS A 1 175 ? 21.331 -17.033 -33.629 1.00 59.78 175 HIS A CA 1
ATOM 1405 C C . HIS A 1 175 ? 21.445 -17.175 -32.104 1.00 59.78 175 HIS A C 1
ATOM 1407 O O . HIS A 1 175 ? 22.545 -17.198 -31.551 1.00 59.78 175 HIS A O 1
ATOM 1413 N N . HIS A 1 176 ? 20.305 -17.268 -31.422 1.00 59.81 176 HIS A N 1
ATOM 1414 C CA . HIS A 1 176 ? 20.243 -17.646 -30.016 1.00 59.81 176 HIS A CA 1
ATOM 1415 C C . HIS A 1 176 ? 20.462 -19.156 -29.900 1.00 59.81 176 HIS A C 1
ATOM 1417 O O . HIS A 1 176 ? 19.566 -19.950 -30.176 1.00 59.81 176 HIS A O 1
ATOM 1423 N N . GLN A 1 177 ? 21.672 -19.547 -29.512 1.00 62.12 177 GLN A N 1
ATOM 1424 C CA . GLN A 1 177 ? 21.986 -20.909 -29.104 1.00 62.12 177 GLN A CA 1
ATOM 1425 C C . GLN A 1 177 ? 21.688 -21.024 -27.602 1.00 62.12 177 GLN A C 1
ATOM 1427 O O . GLN A 1 177 ? 22.307 -20.340 -26.787 1.00 62.12 177 GLN A O 1
ATOM 1432 N N . SER A 1 178 ? 20.675 -21.817 -27.245 1.00 70.00 178 SER A N 1
ATOM 1433 C CA . SER A 1 178 ? 20.296 -22.081 -25.853 1.00 70.00 178 SER A CA 1
ATOM 1434 C C . SER A 1 178 ? 21.453 -22.752 -25.094 1.00 70.00 178 SER A C 1
ATOM 1436 O O . SER A 1 178 ? 22.054 -23.678 -25.642 1.00 70.00 178 SER A O 1
ATOM 1438 N N . PRO A 1 179 ? 21.766 -22.358 -23.845 1.00 68.44 179 PRO A N 1
ATOM 1439 C CA . PRO A 1 179 ? 22.799 -23.024 -23.063 1.00 68.44 179 PRO A CA 1
ATOM 1440 C C . PRO A 1 179 ? 22.266 -24.352 -22.516 1.00 68.44 179 PRO A C 1
ATOM 1442 O O . PRO A 1 179 ? 21.304 -24.380 -21.749 1.00 68.44 179 PRO A O 1
ATOM 1445 N N . SER A 1 180 ? 22.907 -25.456 -22.891 1.00 67.88 180 SER A N 1
ATOM 1446 C CA . SER A 1 180 ? 22.773 -26.751 -22.223 1.00 67.88 180 SER A CA 1
ATOM 1447 C C . SER A 1 180 ? 23.583 -26.737 -20.923 1.00 67.88 180 SER A C 1
ATOM 1449 O O . SER A 1 180 ? 24.806 -26.594 -20.966 1.00 67.88 180 SER A O 1
ATOM 1451 N N . PHE A 1 181 ? 22.919 -26.886 -19.777 1.00 73.81 181 PHE A N 1
ATOM 1452 C CA . PHE A 1 181 ? 23.583 -27.065 -18.483 1.00 73.81 181 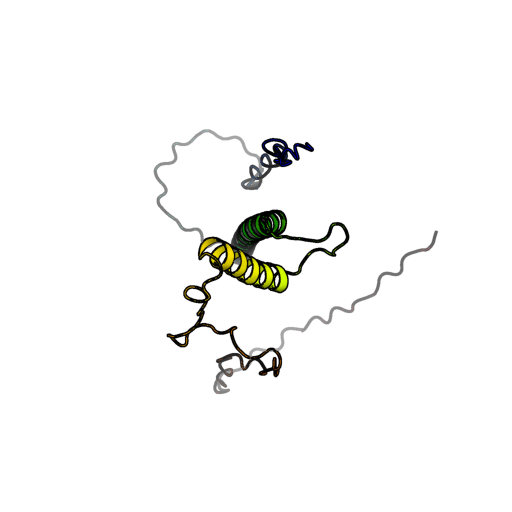PHE A CA 1
ATOM 1453 C C . PHE A 1 181 ? 23.980 -28.539 -18.283 1.00 73.81 181 PHE A C 1
ATOM 1455 O O . PHE A 1 181 ? 23.154 -29.417 -18.543 1.00 73.81 181 PHE A O 1
ATOM 1462 N N . PRO A 1 182 ? 25.209 -28.838 -17.825 1.00 75.38 182 PRO A N 1
ATOM 1463 C CA . PRO A 1 182 ? 25.604 -30.196 -17.479 1.00 75.38 182 PRO A CA 1
ATOM 1464 C C . PRO A 1 182 ? 24.968 -30.617 -16.147 1.00 75.38 182 PRO A C 1
ATOM 1466 O O . PRO A 1 182 ? 25.007 -29.875 -15.167 1.00 75.38 182 PRO A O 1
ATOM 1469 N N . HIS A 1 183 ? 24.398 -31.821 -16.127 1.00 59.06 183 HIS A N 1
ATOM 1470 C CA . HIS A 1 183 ? 24.004 -32.525 -14.909 1.00 59.06 183 HIS A CA 1
ATOM 1471 C C . HIS A 1 183 ? 25.264 -33.121 -14.270 1.00 59.06 183 HIS A C 1
ATOM 1473 O O . HIS A 1 183 ? 25.962 -33.898 -14.923 1.00 59.06 183 HIS A O 1
ATOM 1479 N N . HIS A 1 184 ? 25.535 -32.785 -13.012 1.00 64.19 184 HIS A N 1
ATOM 1480 C CA . HIS A 1 184 ? 26.394 -33.575 -12.136 1.00 64.19 184 HIS A CA 1
ATOM 1481 C C . HIS A 1 184 ? 25.822 -33.567 -10.718 1.00 64.19 184 HIS A C 1
ATOM 1483 O O . HIS A 1 184 ? 25.155 -32.566 -10.371 1.00 64.19 184 HIS A O 1
#

InterPro domains:
  IPR011598 Myc-type, basic helix-loop-helix (bHLH) domain [PF00010] (63-114)
  IPR011598 Myc-type, basic helix-loop-helix (bHLH) domain [PS50888] (62-114)
  IPR011598 Myc-type, basic helix-loop-helix (bHLH) domain [SM00353] (68-120)
  IPR036638 Helix-loop-helix DNA-binding domain superfamily [G3DSA:4.10.280.10] (57-123)
  IPR036638 Helix-loop-helix DNA-binding domain superfamily [SSF47459] (61-125)
  IPR050359 Basic helix-loop-helix transcription factors [PTHR19290] (22-177)

Organism: Caenorhabditis elegans (NCBI:txid6239)

GO terms:
  GO:0045944 positive regulation of transcription by RNA polymerase II (P, IMP)
  GO:0009653 anatomical structure morphogenesis (P, IMP)
  GO:00140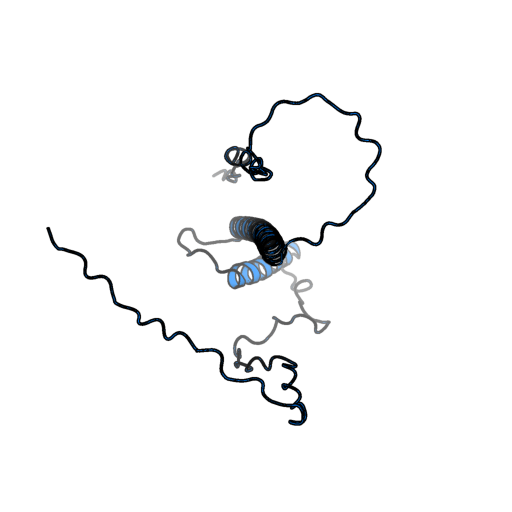14 negative regulation of gliogenesis (P, IMP)
  GO:0061564 axon development (P, IMP)

Sequence (184 aa):
MYHHSPFYPHHLQTGEQDLDMERENDMDQNSKNSTQKPVKREKRRYRCRKRSPATIERAKTVRRDKANARERRRMNSLNDALEHLRGILPALPDEPKMTKIETLRKAQEYIASLSFQLSGGSPDSSQCCETGSCGLCSASQSLQSTPFQSPCFPQPLQYPSSYSNPPSQMYYHHHHQSPSFPHH

Secondary structure (DSSP, 8-state):
------------S---SS-S--S-----------------------------HHHHHHHHHHHHHHHHHHHHHHHHHHHHHHHHHHHHS---TTPPPPPHHHHHHHHHHHHHHHHHHHTTT-STT----SSS--TTSS-S----------S-PPPP------S-PPP----------PPPPPP-

Radius of gyration: 31.97 Å; chains: 1; bounding box: 86×64×90 Å

pLDDT: mean 70.78, std 20.45, range [36.66, 98.62]

Foldseek 3Di:
DDDDDDPDPPPPDDPPDPPPPPPDDPPPPPDDDDDDDDDPDDDPPDDPPPDDPVVVVVVVVVVVVVVVVVVVVVVVVVVVVLVVLVVPFDDDPPDPDDDPVRSVVSSLVVVLVVVCVVVVNDNVPNPPDPPPPPPPPDDDDDPPDDPPPDPDPDDPPPDDPDDDDDDDDDDDDPDDDDDDDDDD